Protein AF-A0A5V5FLH9-F1 (afdb_monomer_lite)

Organism: Salmonella enterica (NCBI:txid28901)

pLDDT: mean 87.0, std 11.08, range [42.28, 98.38]

Secondary structure (DSSP, 8-state):
-PPPHHHHHHHHHHHHTT-SSEEEEEEEEEEETTEEEEEEE--SSS------TTSSHHHHHHHHHTTSTTS-GGGTS---SSS--TTTT-EEEEEEEETTT-SSS-EEEEEEEETTEEE-TTPPP---------TTS-GGG-GGGGGGTS--GGGEEEEEPPHHHHHHHHHHHTS--TT-EEEEETT-TT---

InterPro domains:
  IPR027417 P-loop containing nucleoside triphosphate hydrolase [G3DSA:3.40.50.300] (21-188)
  IPR027417 P-loop containing nucleoside triphosphate hydrolase [SSF52540] (23-138)
  IPR041685 Endonuclease GajA/Old nuclease/RecF-like, AAA domain [PF13175] (24-187)

Sequence (193 aa):
MKLSPAELKLEKDKVQDNKFNQYVKRITLKNVRGFDEEIVEFKTPVTALIGTNGGGKSTILGAVALAYKNVKPSKFFPKSFYGDDSMSDWEIGFELIDKPISKDKNINRTAKFKQMKWRRDSFPERNVVYVEIQRTVPAGELTKFNKFLSGDSIQFEVKNLNPDTIKYCTAVLDKKIEDYKCVINKNDPTSRM

Foldseek 3Di:
DDDDPVVQVVQLVCLVQLVDQKDWQKKFKPLFLPRHTDIDGDRGPDDDDDDDPSPCPLV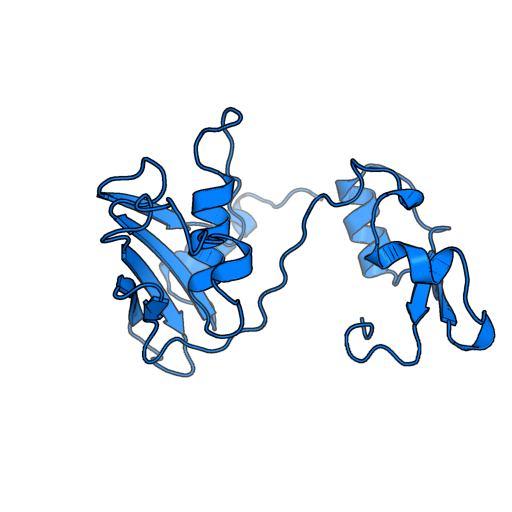VVLLRQLLAPVDDNCVRDNADPPPGPSQPFIKMKTWMRHCVVPNRGTDIWMWTCDPNDIDGPPRHHDDDDDDDPPVVDPLVVDPVSVCVVDHDPVQKDKAFDDPVCQVVVCVVVVDRCRVPIDIAGNPDPVRDD

Radius of gyration: 20.09 Å; chains: 1; bounding box: 49×40×48 Å

Structure (mmCIF, N/CA/C/O backbone):
data_AF-A0A5V5FLH9-F1
#
_entry.id   AF-A0A5V5FLH9-F1
#
loop_
_atom_site.group_PDB
_atom_site.id
_atom_site.type_symbol
_atom_site.label_atom_id
_atom_site.label_alt_id
_atom_site.label_comp_id
_atom_site.label_asym_id
_atom_site.label_entity_id
_atom_site.label_seq_id
_atom_site.pdbx_PDB_ins_code
_atom_site.Cartn_x
_atom_site.Cartn_y
_atom_site.Cartn_z
_atom_site.occupancy
_atom_site.B_iso_or_equiv
_atom_site.auth_seq_id
_atom_site.auth_comp_id
_atom_site.auth_asym_id
_atom_site.auth_atom_id
_atom_site.pdbx_PDB_model_num
ATOM 1 N N . MET A 1 1 ? 15.033 -18.317 1.590 1.00 60.66 1 MET A N 1
ATOM 2 C CA . MET A 1 1 ? 14.995 -18.595 3.047 1.00 60.66 1 MET A CA 1
ATOM 3 C C . MET A 1 1 ? 13.532 -18.612 3.470 1.00 60.66 1 MET A C 1
ATOM 5 O O . MET A 1 1 ? 12.824 -17.672 3.133 1.00 60.66 1 MET A O 1
ATOM 9 N N . LYS A 1 2 ? 13.049 -19.696 4.085 1.00 72.62 2 LYS A N 1
ATOM 10 C CA . LYS A 1 2 ? 11.637 -19.852 4.471 1.00 72.62 2 LYS A CA 1
ATOM 11 C C . LYS A 1 2 ? 11.507 -19.525 5.958 1.00 72.62 2 LYS A C 1
ATOM 13 O O . LYS A 1 2 ? 12.246 -20.103 6.745 1.00 72.62 2 LYS A O 1
ATOM 18 N N . LEU A 1 3 ? 10.609 -18.606 6.316 1.00 79.44 3 LEU A N 1
ATOM 19 C CA . LEU A 1 3 ? 10.322 -18.298 7.720 1.00 79.44 3 LEU A CA 1
ATOM 20 C C . LEU A 1 3 ? 9.764 -19.540 8.422 1.00 79.44 3 LEU A C 1
ATOM 22 O O . LEU A 1 3 ? 8.939 -20.270 7.860 1.00 79.44 3 LEU A O 1
ATOM 26 N N . SER A 1 4 ? 10.206 -19.761 9.652 1.00 90.75 4 SER A N 1
ATOM 27 C CA . SER A 1 4 ? 9.654 -20.775 10.540 1.00 90.75 4 SER A CA 1
ATOM 28 C C . SER A 1 4 ? 8.229 -20.401 10.984 1.00 90.75 4 SER A C 1
ATOM 30 O O . SER A 1 4 ? 7.848 -19.225 10.981 1.00 90.75 4 SER A O 1
ATOM 32 N N . PRO A 1 5 ? 7.416 -21.379 11.422 1.00 91.62 5 PRO A N 1
ATOM 33 C CA . PRO A 1 5 ? 6.087 -21.103 11.967 1.00 91.62 5 PRO A CA 1
ATOM 34 C C . PRO A 1 5 ? 6.093 -20.128 13.157 1.00 91.62 5 PRO A C 1
ATOM 36 O O . PRO A 1 5 ? 5.175 -19.321 13.289 1.00 91.62 5 PRO A O 1
ATOM 39 N N . ALA A 1 6 ? 7.132 -20.173 13.998 1.00 93.62 6 ALA A N 1
ATOM 40 C CA . ALA A 1 6 ? 7.278 -19.280 15.146 1.00 93.62 6 ALA A CA 1
ATOM 41 C C . ALA A 1 6 ? 7.515 -17.824 14.713 1.00 93.62 6 ALA A C 1
ATOM 43 O O . ALA A 1 6 ? 6.874 -16.916 15.238 1.00 93.62 6 ALA A O 1
ATOM 44 N N . GLU A 1 7 ? 8.367 -17.604 13.709 1.00 91.81 7 GLU A N 1
ATOM 45 C CA . GLU A 1 7 ? 8.606 -16.271 13.142 1.00 91.81 7 GLU A CA 1
ATOM 46 C C . GLU A 1 7 ? 7.348 -15.717 12.460 1.00 91.81 7 GLU A C 1
ATOM 48 O O . GLU A 1 7 ? 7.003 -14.552 12.642 1.00 91.81 7 GLU A O 1
ATOM 53 N N . LEU A 1 8 ? 6.603 -16.557 11.731 1.00 90.12 8 LEU A N 1
ATOM 54 C CA . LEU A 1 8 ? 5.328 -16.153 11.127 1.00 90.12 8 LEU A CA 1
ATOM 55 C C . LEU A 1 8 ? 4.294 -15.737 12.177 1.00 90.12 8 LEU A C 1
ATOM 57 O O . LEU A 1 8 ? 3.539 -14.788 11.953 1.00 90.12 8 LEU A O 1
ATOM 61 N N . LYS A 1 9 ? 4.244 -16.448 13.308 1.00 93.50 9 LYS A N 1
ATOM 62 C CA . LYS A 1 9 ? 3.377 -16.087 14.429 1.00 93.50 9 LYS A CA 1
ATOM 63 C C . LYS A 1 9 ? 3.801 -14.748 15.029 1.00 93.50 9 LYS A C 1
ATOM 65 O O . LYS A 1 9 ? 2.963 -13.866 15.158 1.00 93.50 9 LYS A O 1
ATOM 70 N N . LEU A 1 10 ? 5.095 -14.554 15.281 1.00 94.00 10 LEU A N 1
ATOM 71 C CA . LEU A 1 10 ? 5.628 -13.298 15.810 1.00 94.00 10 LEU A CA 1
ATOM 72 C C . LEU A 1 10 ? 5.248 -12.088 14.939 1.00 94.00 10 LEU A C 1
ATOM 74 O O . LEU A 1 10 ? 4.844 -11.051 15.463 1.00 94.00 10 LEU A O 1
ATOM 78 N N . GLU A 1 11 ? 5.345 -12.209 13.613 1.00 92.31 11 GLU A N 1
ATOM 79 C CA . GLU A 1 11 ? 4.970 -11.129 12.692 1.00 92.31 11 GLU A CA 1
ATOM 80 C C . GLU A 1 11 ? 3.459 -10.847 12.669 1.00 92.31 11 GLU A C 1
ATOM 82 O O . GLU A 1 11 ? 3.050 -9.690 12.552 1.00 92.31 11 GLU A O 1
ATOM 87 N N . LYS A 1 12 ? 2.617 -11.876 12.823 1.00 93.44 12 LYS A N 1
ATOM 88 C CA . LYS A 1 12 ? 1.162 -11.707 12.986 1.00 93.44 12 LYS A CA 1
ATOM 89 C C . LYS A 1 12 ? 0.823 -11.010 14.300 1.00 93.44 12 LYS A C 1
ATOM 91 O O . LYS A 1 12 ? 0.068 -10.038 14.295 1.00 93.44 12 LYS A O 1
ATOM 96 N N . ASP A 1 13 ? 1.427 -11.457 15.395 1.00 94.94 13 ASP A N 1
ATOM 97 C CA . ASP A 1 13 ? 1.205 -10.906 16.733 1.00 94.94 13 ASP A CA 1
ATOM 98 C C . ASP A 1 13 ? 1.623 -9.425 16.776 1.00 94.94 13 ASP A C 1
ATOM 100 O O . ASP A 1 13 ? 0.910 -8.590 17.325 1.00 94.94 13 ASP A O 1
ATOM 104 N N . LYS A 1 14 ? 2.707 -9.035 16.083 1.00 94.06 14 LYS A N 1
ATOM 105 C CA . LYS A 1 14 ? 3.096 -7.616 15.936 1.00 94.06 14 LYS A CA 1
ATOM 106 C C . LYS A 1 14 ? 2.003 -6.742 15.311 1.00 94.06 14 LYS A C 1
ATOM 108 O O . LYS A 1 14 ? 1.860 -5.583 15.708 1.00 94.06 14 LYS A O 1
ATOM 113 N N . VAL A 1 15 ? 1.256 -7.255 14.332 1.00 93.69 15 VAL A N 1
ATOM 114 C CA . VAL A 1 15 ? 0.135 -6.526 13.713 1.00 93.69 15 VAL A CA 1
ATOM 115 C C . VAL A 1 15 ? -1.059 -6.460 14.665 1.00 93.69 15 VAL A C 1
ATOM 117 O O . VAL A 1 15 ? -1.674 -5.399 14.805 1.00 93.69 15 VAL A O 1
ATOM 120 N N . GLN A 1 16 ? -1.386 -7.575 15.321 1.00 92.75 16 GLN A N 1
ATOM 121 C CA . GLN A 1 16 ? -2.514 -7.661 16.253 1.00 92.75 16 GLN A CA 1
ATOM 122 C C . GLN A 1 16 ? -2.321 -6.740 17.464 1.00 92.75 16 GLN A C 1
ATOM 124 O O . GLN A 1 16 ? -3.206 -5.934 17.754 1.00 92.75 16 GLN A O 1
ATOM 129 N N . ASP A 1 17 ? -1.131 -6.769 18.063 1.00 93.38 17 ASP A N 1
ATOM 130 C CA . ASP A 1 17 ? -0.743 -6.006 19.257 1.00 93.38 17 ASP A CA 1
ATOM 131 C C . ASP A 1 17 ? -0.396 -4.536 18.967 1.00 93.38 17 ASP A C 1
ATOM 133 O O . ASP A 1 17 ? 0.108 -3.819 19.834 1.00 93.38 17 ASP A O 1
ATOM 137 N N . ASN A 1 18 ? -0.595 -4.071 17.733 1.00 94.06 18 ASN A N 1
ATOM 138 C CA . ASN A 1 18 ? -0.249 -2.722 17.298 1.00 94.06 18 ASN A CA 1
ATOM 139 C C . ASN A 1 18 ? 1.222 -2.329 17.565 1.00 94.06 18 ASN A C 1
ATOM 141 O O . ASN A 1 18 ? 1.502 -1.210 18.005 1.00 94.06 18 ASN A O 1
ATOM 145 N N . LYS A 1 19 ? 2.180 -3.228 17.310 1.00 93.94 19 LYS A N 1
ATOM 146 C CA . LYS A 1 19 ? 3.615 -3.009 17.598 1.00 93.94 19 LYS A CA 1
ATOM 147 C C . LYS A 1 19 ? 4.385 -2.296 16.480 1.00 93.94 19 LYS A C 1
ATOM 149 O O . LYS A 1 19 ? 5.545 -1.943 16.669 1.00 93.94 19 LYS A O 1
ATOM 154 N N . PHE A 1 20 ? 3.763 -2.050 15.328 1.00 93.75 20 PHE A N 1
ATOM 155 C CA . PHE A 1 20 ? 4.358 -1.239 14.263 1.00 93.75 20 PHE A CA 1
ATOM 156 C C . PHE A 1 20 ? 4.296 0.258 14.587 1.00 93.75 20 PHE A C 1
ATOM 158 O O . PHE A 1 20 ? 3.310 0.737 15.140 1.00 93.75 20 PHE A O 1
ATOM 165 N N . ASN A 1 21 ? 5.327 1.014 14.186 1.00 94.06 21 ASN A N 1
ATOM 166 C CA . ASN A 1 21 ? 5.326 2.474 14.329 1.00 94.06 21 ASN A CA 1
ATOM 167 C C . ASN A 1 21 ? 4.242 3.126 13.456 1.00 94.06 21 ASN A C 1
ATOM 169 O O . ASN A 1 21 ? 3.514 3.997 13.917 1.00 94.06 21 ASN A O 1
ATOM 173 N N . GLN A 1 22 ? 4.124 2.671 12.205 1.00 95.38 22 GLN A N 1
ATOM 174 C CA . GLN A 1 22 ? 3.070 3.068 11.275 1.00 95.38 22 GLN A CA 1
ATOM 175 C C . GLN A 1 22 ? 2.577 1.853 10.482 1.00 95.38 22 GLN A C 1
ATOM 177 O O . GLN A 1 22 ? 3.387 1.083 9.956 1.00 95.38 22 GLN A O 1
ATOM 182 N N . TYR A 1 23 ? 1.264 1.680 10.335 1.00 96.12 23 TYR A N 1
ATOM 183 C CA . TYR A 1 23 ? 0.675 0.531 9.632 1.00 96.12 23 TYR A CA 1
ATOM 184 C C . TYR A 1 23 ? -0.767 0.806 9.190 1.00 96.12 23 TYR A C 1
ATOM 186 O O . TYR A 1 23 ? -1.485 1.533 9.869 1.00 96.12 23 TYR A O 1
ATOM 194 N N . VAL A 1 24 ? -1.202 0.210 8.078 1.00 97.31 24 VAL A N 1
ATOM 195 C CA . VAL A 1 24 ? -2.604 0.239 7.633 1.00 97.31 24 VAL A CA 1
ATOM 196 C C . VAL A 1 24 ? -3.245 -1.075 8.065 1.00 97.31 24 VAL A C 1
ATOM 198 O O . VAL A 1 24 ? -2.916 -2.112 7.502 1.00 97.31 24 VAL A O 1
ATOM 201 N N . LYS A 1 25 ? -4.130 -1.060 9.068 1.00 96.56 25 LYS A N 1
ATOM 202 C CA . LYS A 1 25 ? -4.810 -2.281 9.540 1.00 96.56 25 LYS A CA 1
ATOM 203 C C . LYS A 1 25 ? -5.942 -2.686 8.622 1.00 96.56 25 LYS A C 1
ATOM 205 O O . LYS A 1 25 ? -6.144 -3.871 8.374 1.00 96.56 25 LYS A O 1
ATOM 210 N N . ARG A 1 26 ? -6.686 -1.697 8.143 1.00 98.00 26 ARG A N 1
ATOM 211 C CA . ARG A 1 26 ? -7.910 -1.920 7.391 1.00 98.00 26 ARG A CA 1
ATOM 212 C C . ARG A 1 26 ? -8.164 -0.762 6.447 1.00 98.00 26 ARG A C 1
ATOM 214 O O . ARG A 1 26 ? -7.870 0.388 6.782 1.00 98.00 26 ARG A O 1
ATOM 221 N N . ILE A 1 27 ? -8.731 -1.087 5.295 1.00 98.31 27 ILE A N 1
ATOM 222 C CA . ILE A 1 27 ? -9.390 -0.118 4.428 1.00 98.31 27 ILE A CA 1
ATOM 223 C C . ILE A 1 27 ? -10.856 -0.500 4.241 1.00 98.31 27 ILE A C 1
ATOM 225 O O . ILE A 1 27 ? -11.199 -1.682 4.268 1.00 98.31 27 ILE A O 1
ATOM 229 N N . THR A 1 28 ? -11.690 0.507 4.020 1.00 98.38 28 THR A N 1
ATOM 230 C CA . THR A 1 28 ? -13.093 0.357 3.631 1.00 98.38 28 THR A CA 1
ATOM 231 C C . THR A 1 28 ? -13.294 1.120 2.333 1.00 98.38 28 THR A C 1
ATOM 233 O O . THR A 1 28 ? -13.035 2.321 2.287 1.00 98.38 28 THR A O 1
ATOM 236 N N . LEU A 1 29 ? -13.691 0.429 1.273 1.00 97.56 29 LEU A N 1
ATOM 237 C CA . LEU A 1 29 ? -13.877 0.978 -0.065 1.00 97.56 29 LEU A CA 1
ATOM 238 C C . LEU A 1 29 ? -15.361 1.220 -0.295 1.00 97.56 29 LEU A C 1
ATOM 240 O O . LEU A 1 29 ? -16.123 0.260 -0.360 1.00 97.56 29 LEU A O 1
ATOM 244 N N . LYS A 1 30 ? -15.742 2.489 -0.442 1.00 96.44 30 LYS A N 1
ATOM 245 C CA . LYS A 1 30 ? -17.116 2.891 -0.702 1.00 96.44 30 LYS A CA 1
ATOM 246 C C . LYS A 1 30 ? -17.296 3.523 -2.075 1.00 96.44 30 LYS A C 1
ATOM 248 O O . LYS A 1 30 ? -16.671 4.544 -2.371 1.00 96.44 30 LYS A O 1
ATOM 253 N N . ASN A 1 31 ? -18.130 2.895 -2.902 1.00 94.00 31 ASN A N 1
ATOM 254 C CA . ASN A 1 31 ? -18.368 3.220 -4.315 1.00 94.00 31 ASN A CA 1
ATOM 255 C C . ASN A 1 31 ? -17.128 3.201 -5.232 1.00 94.00 31 ASN A C 1
ATOM 257 O O . ASN A 1 31 ? -17.180 3.687 -6.358 1.00 94.00 31 ASN A O 1
ATOM 261 N N . VAL A 1 32 ? -15.992 2.646 -4.807 1.00 93.69 32 VAL A N 1
ATOM 262 C CA . VAL A 1 32 ? -14.728 2.739 -5.554 1.00 93.69 32 VAL A CA 1
ATOM 263 C C . VAL A 1 32 ? -14.602 1.610 -6.578 1.00 93.69 32 VAL A C 1
ATOM 265 O O . VAL A 1 32 ? -14.387 0.468 -6.199 1.00 93.69 32 VAL A O 1
ATOM 268 N N . ARG A 1 33 ? -14.628 1.914 -7.886 1.00 90.12 33 ARG A N 1
ATOM 269 C CA . ARG A 1 33 ? -14.353 0.958 -8.995 1.00 90.12 33 ARG A CA 1
ATOM 270 C C . ARG A 1 33 ? -14.974 -0.442 -8.800 1.00 90.12 33 ARG A C 1
ATOM 272 O O . ARG A 1 33 ? -14.265 -1.445 -8.870 1.00 90.12 33 ARG A O 1
ATOM 279 N N . GLY A 1 34 ? -16.283 -0.493 -8.564 1.00 88.31 34 GLY A N 1
ATOM 280 C CA . GLY A 1 34 ? -17.037 -1.741 -8.390 1.00 88.31 34 GLY A CA 1
ATOM 281 C C . GLY A 1 34 ? -17.073 -2.287 -6.958 1.00 88.31 34 GLY A C 1
ATOM 282 O O . GLY A 1 34 ? -17.749 -3.282 -6.726 1.00 88.31 34 GLY A O 1
ATOM 283 N N . PHE A 1 35 ? -16.390 -1.646 -6.005 1.00 93.81 35 PHE A N 1
ATOM 284 C CA . PHE A 1 35 ? -16.561 -1.896 -4.573 1.00 93.81 35 PHE A CA 1
ATOM 285 C C . PHE A 1 35 ? -17.622 -0.948 -4.005 1.00 93.81 35 PHE A C 1
ATOM 287 O O . PHE A 1 35 ? -17.488 0.262 -4.182 1.00 93.81 35 PHE A O 1
ATOM 294 N N . ASP A 1 36 ? -18.642 -1.479 -3.328 1.00 91.38 36 ASP A N 1
ATOM 295 C CA . ASP A 1 36 ? -19.728 -0.675 -2.745 1.00 91.38 36 ASP A CA 1
ATOM 296 C C . ASP A 1 36 ? -19.489 -0.357 -1.266 1.00 91.38 36 ASP A C 1
ATOM 298 O O . ASP A 1 36 ? -19.468 0.815 -0.916 1.00 91.38 36 ASP A O 1
ATOM 302 N N . GLU A 1 37 ? -19.210 -1.353 -0.417 1.00 94.69 37 GLU A N 1
ATOM 303 C CA . GLU A 1 37 ? -18.852 -1.156 1.001 1.00 94.69 37 GLU A CA 1
ATOM 304 C C . GLU A 1 37 ? -17.826 -2.198 1.491 1.00 94.69 37 GLU A C 1
ATOM 306 O O . GLU A 1 37 ? -17.898 -2.715 2.608 1.00 94.69 37 GLU A O 1
ATOM 311 N N . GLU A 1 38 ? -16.818 -2.490 0.665 1.00 97.06 38 GLU A N 1
ATOM 312 C CA . GLU A 1 38 ? -15.936 -3.628 0.932 1.00 97.06 38 GLU A CA 1
ATOM 313 C C . GLU A 1 38 ? -14.806 -3.311 1.900 1.00 97.06 38 GLU A C 1
ATOM 315 O O . GLU A 1 38 ? -14.105 -2.299 1.801 1.00 97.06 38 GLU A O 1
ATOM 320 N N . ILE A 1 39 ? -14.591 -4.242 2.827 1.00 97.94 39 ILE A N 1
ATOM 321 C CA . ILE A 1 39 ? -13.583 -4.146 3.874 1.00 97.94 39 ILE A CA 1
ATOM 322 C C . ILE A 1 39 ? -12.420 -5.083 3.554 1.00 97.94 39 ILE A C 1
ATOM 324 O O . ILE A 1 39 ? -12.600 -6.284 3.365 1.00 97.94 39 ILE A O 1
ATOM 328 N N . VAL A 1 40 ? -11.202 -4.540 3.568 1.00 97.50 40 VAL A N 1
ATOM 329 C CA . VAL A 1 40 ? -9.965 -5.322 3.438 1.00 97.50 40 VAL A CA 1
ATOM 330 C C . VAL A 1 40 ? -9.113 -5.125 4.684 1.00 97.50 40 VAL A C 1
ATOM 332 O O . VAL A 1 40 ? -8.709 -4.005 4.996 1.00 97.50 40 VAL A O 1
ATOM 335 N N . GLU A 1 41 ? -8.820 -6.220 5.385 1.00 97.31 41 GLU A N 1
ATOM 336 C CA . GLU A 1 41 ? -7.984 -6.240 6.589 1.00 97.31 41 GLU A CA 1
ATOM 337 C C . GLU A 1 41 ? -6.586 -6.795 6.296 1.00 97.31 41 GLU A C 1
ATOM 339 O O . GLU A 1 41 ? -6.429 -7.901 5.774 1.00 97.31 41 GLU A O 1
ATOM 344 N N . PHE A 1 42 ? -5.555 -6.066 6.713 1.00 96.94 42 PHE A N 1
ATOM 345 C CA . PHE A 1 42 ? -4.155 -6.457 6.575 1.00 96.94 42 PHE A CA 1
ATOM 346 C C . PHE A 1 42 ? -3.672 -7.071 7.887 1.00 96.94 42 PHE A C 1
ATOM 348 O O . PHE A 1 42 ? -3.263 -6.369 8.813 1.00 96.94 42 PHE A O 1
ATOM 355 N N . LYS A 1 43 ? -3.729 -8.401 7.977 1.00 94.38 43 LYS A N 1
ATOM 356 C CA . LYS A 1 43 ? -3.428 -9.165 9.207 1.00 94.38 43 LYS A CA 1
ATOM 357 C C . LYS A 1 43 ? -1.951 -9.526 9.362 1.00 94.38 43 LYS A C 1
ATOM 359 O O . LYS A 1 43 ? -1.542 -9.999 10.417 1.00 94.38 43 LYS A O 1
ATOM 364 N N . THR A 1 44 ? -1.164 -9.329 8.310 1.00 93.50 44 THR A N 1
ATOM 365 C CA . THR A 1 44 ? 0.261 -9.659 8.252 1.00 93.50 44 THR A CA 1
ATOM 366 C C . THR A 1 44 ? 1.050 -8.525 7.605 1.00 93.50 44 THR A C 1
ATOM 368 O O . THR A 1 44 ? 0.537 -7.884 6.685 1.00 93.50 44 THR A O 1
ATOM 371 N N . PRO A 1 45 ? 2.325 -8.326 7.992 1.00 92.94 45 PRO A N 1
ATOM 372 C CA . PRO A 1 45 ? 3.160 -7.253 7.441 1.00 92.94 45 PRO A CA 1
ATOM 373 C C . PRO A 1 45 ? 3.348 -7.339 5.923 1.00 92.94 45 PRO A C 1
ATOM 375 O O . PRO A 1 45 ? 3.535 -6.326 5.255 1.00 92.94 45 PRO A O 1
ATOM 378 N N . VAL A 1 46 ? 3.272 -8.556 5.381 1.00 92.12 46 VAL A N 1
ATOM 379 C CA . VAL A 1 46 ? 3.249 -8.836 3.947 1.00 92.12 46 VAL A CA 1
ATOM 380 C C . VAL A 1 46 ? 1.885 -9.422 3.605 1.00 92.12 46 VAL A C 1
ATOM 382 O O . VAL A 1 46 ? 1.470 -10.415 4.201 1.00 92.12 46 VAL A O 1
ATOM 385 N N . THR A 1 47 ? 1.188 -8.809 2.651 1.00 93.56 47 THR A N 1
ATOM 386 C CA . THR A 1 47 ? -0.114 -9.270 2.152 1.00 93.56 47 THR A CA 1
ATOM 387 C C . THR A 1 47 ? -0.024 -9.485 0.646 1.00 93.56 47 THR A C 1
ATOM 389 O O . THR A 1 47 ? 0.379 -8.583 -0.085 1.00 93.56 47 THR A O 1
ATOM 392 N N . ALA A 1 48 ? -0.405 -10.676 0.182 1.00 93.06 48 ALA A N 1
ATOM 393 C CA . ALA A 1 48 ? -0.516 -10.985 -1.239 1.00 93.06 48 ALA A CA 1
ATOM 394 C C . ALA A 1 48 ? -1.971 -10.809 -1.698 1.00 93.06 48 ALA A C 1
ATOM 396 O O . ALA A 1 48 ? -2.877 -11.402 -1.118 1.00 93.06 48 ALA A O 1
ATOM 397 N N . LEU A 1 49 ? -2.189 -10.016 -2.750 1.00 93.12 49 LEU A N 1
ATOM 398 C CA . LEU A 1 49 ? -3.489 -9.874 -3.410 1.00 93.12 49 LEU A CA 1
ATOM 399 C C . LEU A 1 49 ? -3.484 -10.714 -4.689 1.00 93.12 49 LEU A C 1
ATOM 401 O O . LEU A 1 49 ? -2.746 -10.413 -5.627 1.00 93.12 49 LEU A O 1
ATOM 405 N N . ILE A 1 50 ? -4.304 -11.763 -4.728 1.00 93.62 50 ILE A N 1
ATOM 406 C CA . ILE A 1 50 ? -4.356 -12.737 -5.826 1.00 93.62 50 ILE A CA 1
ATOM 407 C C . ILE A 1 50 ? -5.777 -12.759 -6.389 1.00 93.62 50 ILE A C 1
ATOM 409 O O . ILE A 1 50 ? -6.746 -12.655 -5.647 1.00 93.62 50 ILE A O 1
ATOM 413 N N . GLY A 1 51 ? -5.904 -12.864 -7.709 1.00 92.81 51 GLY A N 1
ATOM 414 C CA . GLY A 1 51 ? -7.195 -12.871 -8.392 1.00 92.81 51 GLY A CA 1
ATOM 415 C C . GLY A 1 51 ? -7.049 -12.604 -9.885 1.00 92.81 51 GLY A C 1
ATOM 416 O O . GLY A 1 51 ? -5.955 -12.285 -10.363 1.00 92.81 51 GLY A O 1
ATOM 417 N N . THR A 1 52 ? -8.151 -12.683 -10.622 1.00 93.00 52 THR A N 1
ATOM 418 C CA . THR A 1 52 ? -8.192 -12.449 -12.073 1.00 93.00 52 THR A CA 1
ATOM 419 C C . THR A 1 52 ? -7.883 -10.994 -12.439 1.00 93.00 52 THR A C 1
ATOM 421 O O . THR A 1 52 ? -7.961 -10.073 -11.612 1.00 93.00 52 THR A O 1
ATOM 424 N N . ASN A 1 53 ? -7.470 -10.763 -13.686 1.00 90.19 53 ASN A N 1
ATOM 425 C CA . ASN A 1 53 ? -7.328 -9.406 -14.217 1.00 90.19 53 ASN A CA 1
ATOM 426 C C . ASN A 1 53 ? -8.684 -8.691 -14.182 1.00 90.19 53 ASN A C 1
ATOM 428 O O . ASN A 1 53 ? -9.716 -9.309 -14.412 1.00 90.19 53 ASN A O 1
ATOM 432 N N . GLY A 1 54 ? -8.683 -7.406 -13.826 1.00 88.31 54 GLY A N 1
ATOM 433 C CA . GLY A 1 54 ? -9.917 -6.640 -13.616 1.00 88.31 54 GLY A CA 1
ATOM 434 C C . GLY A 1 54 ? -10.585 -6.832 -12.248 1.00 88.31 54 GLY A C 1
ATOM 435 O O . GLY A 1 54 ? -11.397 -5.998 -11.873 1.00 88.31 54 GLY A O 1
ATOM 436 N N . GLY A 1 55 ? -10.189 -7.822 -11.437 1.00 90.12 55 GLY A N 1
ATOM 437 C CA . GLY A 1 55 ? -10.783 -8.086 -10.113 1.00 90.12 55 GLY A CA 1
ATOM 438 C C . GLY A 1 55 ? -10.450 -7.077 -9.000 1.00 90.12 55 GLY A C 1
ATOM 439 O O . GLY A 1 55 ? -10.426 -7.445 -7.834 1.00 90.12 55 GLY A O 1
ATOM 440 N N . GLY A 1 56 ? -10.079 -5.835 -9.324 1.00 92.62 56 GLY A N 1
ATOM 441 C CA . GLY A 1 56 ? -9.888 -4.773 -8.324 1.00 92.62 56 GLY A CA 1
ATOM 442 C C . GLY A 1 56 ? -8.577 -4.794 -7.519 1.00 92.62 56 GLY A C 1
ATOM 443 O O . GLY A 1 56 ? -8.370 -3.918 -6.684 1.00 92.62 56 GLY A O 1
ATOM 444 N N . LYS A 1 57 ? -7.633 -5.709 -7.787 1.00 94.88 57 LYS A N 1
ATOM 445 C CA . LYS A 1 57 ? -6.335 -5.780 -7.069 1.00 94.88 57 LYS A CA 1
ATOM 446 C C . LYS A 1 57 ? -5.578 -4.443 -7.047 1.00 94.88 57 LYS A C 1
ATOM 448 O O . LYS A 1 57 ? -5.154 -3.980 -5.992 1.00 94.88 57 LYS A O 1
ATOM 453 N N . SER A 1 58 ? -5.447 -3.796 -8.208 1.00 92.38 58 SER A N 1
ATOM 454 C CA . SER A 1 58 ? -4.780 -2.490 -8.325 1.00 92.38 58 SER A CA 1
ATOM 455 C C . SER A 1 58 ? -5.566 -1.367 -7.641 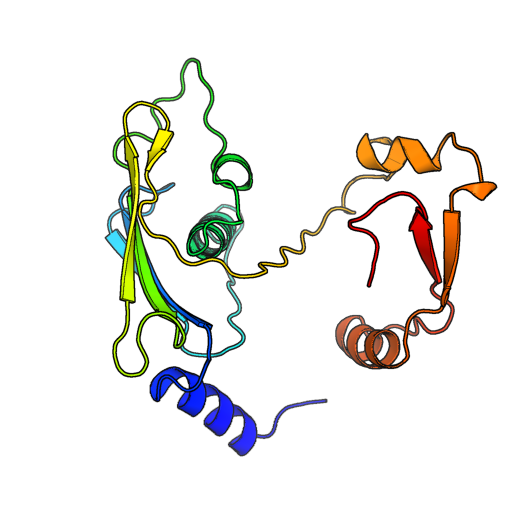1.00 92.38 58 SER A C 1
ATOM 457 O O . SER A 1 58 ? -4.965 -0.401 -7.182 1.00 92.38 58 SER A O 1
ATOM 459 N N . THR A 1 59 ? -6.893 -1.499 -7.533 1.00 95.06 59 THR A N 1
ATOM 460 C CA . THR A 1 59 ? -7.751 -0.573 -6.780 1.00 95.06 59 THR A CA 1
ATOM 461 C C . THR A 1 59 ? -7.447 -0.659 -5.287 1.00 95.06 59 THR A C 1
ATOM 463 O O . THR A 1 59 ? -7.195 0.374 -4.676 1.00 95.06 59 THR A O 1
ATOM 466 N N . ILE A 1 60 ? -7.381 -1.870 -4.718 1.00 96.56 60 ILE A N 1
ATOM 467 C CA . ILE A 1 60 ? -7.006 -2.088 -3.310 1.00 96.56 60 ILE A CA 1
ATOM 468 C C . ILE A 1 60 ? -5.597 -1.538 -3.052 1.00 96.56 60 ILE A C 1
ATOM 470 O O . ILE A 1 60 ? -5.399 -0.763 -2.119 1.00 96.56 60 ILE A O 1
ATOM 474 N N . LEU A 1 61 ? -4.625 -1.872 -3.909 1.00 94.56 61 LEU A N 1
ATOM 475 C CA . LEU A 1 61 ? -3.244 -1.395 -3.769 1.00 94.56 61 LEU A CA 1
ATOM 476 C C . LEU A 1 61 ? -3.152 0.139 -3.814 1.00 94.56 61 LEU A C 1
ATOM 478 O O . LEU A 1 61 ? -2.492 0.752 -2.974 1.00 94.56 61 LEU A O 1
ATOM 482 N N . GLY A 1 62 ? -3.845 0.761 -4.770 1.00 94.06 62 GLY A N 1
ATOM 483 C CA . GLY A 1 62 ? -3.911 2.212 -4.886 1.00 94.06 62 GLY A CA 1
ATOM 484 C C . GLY A 1 62 ? -4.598 2.866 -3.693 1.00 94.06 62 GLY A C 1
ATOM 485 O O . GLY A 1 62 ? -4.113 3.880 -3.198 1.00 94.06 62 GLY A O 1
ATOM 486 N N . ALA A 1 63 ? -5.676 2.267 -3.184 1.00 96.19 63 ALA A N 1
ATOM 487 C CA . ALA A 1 63 ? -6.389 2.755 -2.011 1.00 96.19 63 ALA A CA 1
ATOM 488 C C . ALA A 1 63 ? -5.490 2.761 -0.771 1.00 96.19 63 ALA A C 1
ATOM 490 O O . ALA A 1 63 ? -5.372 3.798 -0.122 1.00 96.19 63 ALA A O 1
ATOM 491 N N . VAL A 1 64 ? -4.777 1.661 -0.496 1.00 96.12 64 VAL A N 1
ATOM 492 C CA . VAL A 1 64 ? -3.806 1.575 0.612 1.00 96.12 64 VAL A CA 1
ATOM 493 C C . VAL A 1 64 ? -2.739 2.661 0.505 1.00 96.12 64 VAL A C 1
ATOM 495 O O . VAL A 1 64 ? -2.396 3.287 1.506 1.00 96.12 64 VAL A O 1
ATOM 498 N N . ALA A 1 65 ? -2.237 2.937 -0.702 1.00 93.56 65 ALA A N 1
ATOM 499 C CA . ALA A 1 65 ? -1.233 3.976 -0.904 1.00 93.56 65 ALA A CA 1
ATOM 500 C C . ALA A 1 65 ? -1.746 5.380 -0.516 1.00 93.56 65 ALA A C 1
ATOM 502 O O . ALA A 1 65 ? -0.956 6.222 -0.090 1.00 93.56 65 ALA A O 1
ATOM 503 N N . LEU A 1 66 ? -3.059 5.633 -0.597 1.00 94.75 66 LEU A N 1
ATOM 504 C CA . LEU A 1 66 ? -3.667 6.910 -0.203 1.00 94.75 66 LEU A CA 1
ATOM 505 C C . LEU A 1 66 ? -3.816 7.118 1.303 1.00 94.75 66 LEU A C 1
ATOM 507 O O . LEU A 1 66 ? -4.131 8.245 1.693 1.00 94.75 66 LEU A O 1
ATOM 511 N N . ALA A 1 67 ? -3.531 6.105 2.127 1.00 95.69 67 ALA A N 1
ATOM 512 C CA . ALA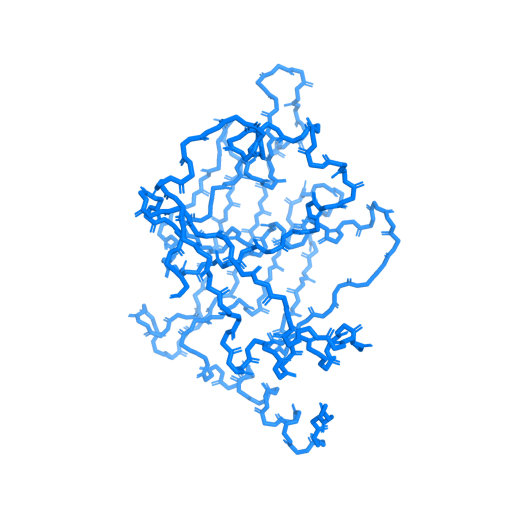 A 1 67 ? -3.502 6.211 3.588 1.00 95.69 67 ALA A CA 1
ATOM 513 C C . ALA A 1 67 ? -2.508 7.269 4.104 1.00 95.69 67 ALA A C 1
ATOM 515 O O . ALA A 1 67 ? -2.606 7.700 5.253 1.00 95.69 67 ALA A O 1
ATOM 516 N N . TYR A 1 68 ? -1.568 7.704 3.258 1.00 94.38 68 TYR A N 1
ATOM 517 C CA . TYR A 1 68 ? -0.530 8.670 3.599 1.00 94.38 68 TYR A CA 1
ATOM 518 C C . TYR A 1 68 ? -0.507 9.855 2.628 1.00 94.38 68 TYR A C 1
ATOM 520 O O . TYR A 1 68 ? -0.690 9.718 1.414 1.00 94.38 68 TYR A O 1
ATOM 528 N N . LYS A 1 69 ? -0.239 11.048 3.169 1.00 91.75 69 LYS A N 1
ATOM 529 C CA . LYS A 1 69 ? -0.296 12.331 2.444 1.00 91.75 69 LYS A CA 1
ATOM 530 C C . LYS A 1 69 ? 0.668 12.409 1.252 1.00 91.75 69 LYS A C 1
ATOM 532 O O . LYS A 1 69 ? 0.326 13.011 0.233 1.00 91.75 69 LYS A O 1
ATOM 537 N N . ASN A 1 70 ? 1.828 11.762 1.360 1.00 91.06 70 ASN A N 1
ATOM 538 C CA . ASN A 1 70 ? 2.927 11.830 0.386 1.00 91.06 70 ASN A CA 1
ATOM 539 C C . ASN A 1 70 ? 2.583 11.209 -0.976 1.00 91.06 70 ASN A C 1
ATOM 541 O O . ASN A 1 70 ? 3.217 11.516 -1.986 1.00 91.06 70 ASN A O 1
ATOM 545 N N . VAL A 1 71 ? 1.556 10.361 -1.030 1.00 91.62 71 VAL A N 1
ATOM 546 C CA . VAL A 1 71 ? 1.081 9.759 -2.274 1.00 91.62 71 VAL A CA 1
ATOM 547 C C . VAL A 1 71 ? -0.026 10.625 -2.866 1.00 91.62 71 VAL A C 1
ATOM 549 O O . VAL A 1 71 ? -1.034 10.899 -2.214 1.00 91.62 71 VAL A O 1
ATOM 552 N N . LYS A 1 72 ? 0.140 11.051 -4.123 1.00 90.94 72 LYS A N 1
ATOM 553 C CA . LYS A 1 72 ? -0.885 11.809 -4.854 1.00 90.94 72 LYS A CA 1
ATOM 554 C C . LYS A 1 72 ? -1.987 10.868 -5.377 1.00 90.94 72 LYS A C 1
ATOM 556 O O . LYS A 1 72 ? -1.651 9.892 -6.048 1.00 90.94 72 LYS A O 1
ATOM 561 N N . PRO A 1 73 ? -3.282 11.177 -5.167 1.00 91.94 73 PRO A N 1
ATOM 562 C CA . PRO A 1 73 ? -4.392 10.351 -5.646 1.00 91.94 73 PRO A CA 1
ATOM 563 C C . PRO A 1 73 ? -4.416 10.134 -7.155 1.00 91.94 73 PRO A C 1
ATOM 565 O O . PRO A 1 73 ? -4.709 9.030 -7.605 1.00 91.94 73 PRO A O 1
ATOM 568 N N . SER A 1 74 ? -4.019 11.147 -7.929 1.00 88.81 74 SER A N 1
ATOM 569 C CA . SER A 1 74 ? -3.962 11.087 -9.393 1.00 88.81 74 SER A CA 1
ATOM 570 C C . SER A 1 74 ? -3.054 9.981 -9.938 1.00 88.81 74 SER A C 1
ATOM 572 O O . SER A 1 74 ? -3.211 9.595 -11.089 1.00 88.81 74 SER A O 1
ATOM 574 N N . LYS A 1 75 ? -2.133 9.444 -9.124 1.00 89.06 75 LYS A N 1
ATOM 575 C CA . LYS A 1 75 ? -1.280 8.314 -9.508 1.00 89.06 75 LYS A CA 1
ATOM 576 C C . LYS A 1 75 ? -2.064 7.007 -9.678 1.00 89.06 75 LYS A C 1
ATOM 578 O O . LYS A 1 75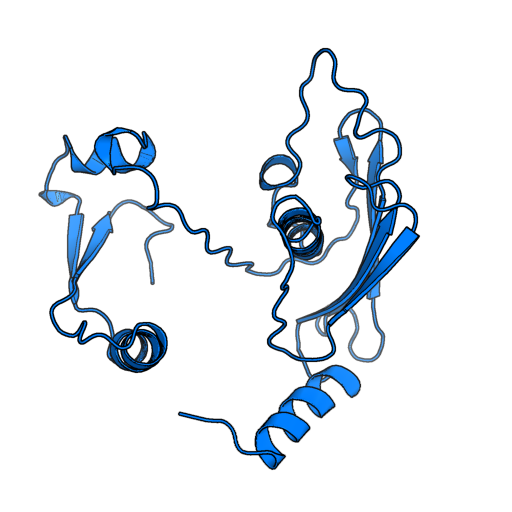 ? -1.699 6.194 -10.513 1.00 89.06 75 LYS A O 1
ATOM 583 N N . PHE A 1 76 ? -3.121 6.807 -8.892 1.00 91.12 76 PHE A N 1
ATOM 584 C CA . PHE A 1 76 ? -3.892 5.554 -8.854 1.00 91.12 76 PHE A CA 1
ATOM 585 C C . PHE A 1 76 ? -5.328 5.724 -9.352 1.00 91.12 76 PHE A C 1
ATOM 587 O O . PHE A 1 76 ? -5.904 4.829 -9.980 1.00 91.12 76 PHE A O 1
ATOM 594 N N . PHE A 1 77 ? -5.888 6.903 -9.099 1.00 91.25 77 PHE A N 1
ATOM 595 C CA . PHE A 1 77 ? -7.246 7.287 -9.447 1.00 91.25 77 PHE A CA 1
ATOM 596 C C . PHE A 1 77 ? -7.205 8.579 -10.273 1.00 91.25 77 PHE A C 1
ATOM 598 O O . PHE A 1 77 ? -7.630 9.634 -9.791 1.00 91.25 77 PHE A O 1
ATOM 605 N N . PRO A 1 78 ? -6.630 8.533 -11.493 1.00 86.94 78 PRO A N 1
ATOM 606 C CA . PRO A 1 78 ? -6.719 9.649 -12.422 1.00 86.94 78 PRO A CA 1
ATOM 607 C C . PRO A 1 78 ? -8.177 9.816 -12.849 1.00 86.94 78 PRO A C 1
ATOM 609 O O . PRO A 1 78 ? -8.827 8.834 -13.202 1.00 86.94 78 PRO A O 1
ATOM 612 N N . LYS A 1 79 ? -8.673 11.052 -12.805 1.00 81.88 79 LYS A N 1
ATOM 613 C CA . LYS A 1 79 ? -10.008 11.412 -13.276 1.00 81.88 79 LYS A CA 1
ATOM 614 C C . LYS A 1 79 ? -9.880 12.285 -14.517 1.00 81.88 79 LYS A C 1
ATOM 616 O O . LYS A 1 79 ? -9.078 13.224 -14.501 1.00 81.88 79 LYS A O 1
ATOM 621 N N . SER A 1 80 ? -10.664 12.008 -15.557 1.00 76.50 80 SER A N 1
ATOM 622 C CA . SER A 1 80 ? -10.791 12.951 -16.672 1.00 76.50 80 SER A CA 1
ATOM 623 C C . SER A 1 80 ? -11.598 14.174 -16.229 1.00 76.50 80 SER A C 1
ATOM 625 O O . SER A 1 80 ? -12.575 14.063 -15.491 1.00 76.50 80 SER A O 1
ATOM 627 N N . PHE A 1 81 ? -11.197 15.363 -16.678 1.00 73.00 81 PHE A N 1
ATOM 628 C CA . PHE A 1 81 ? -11.984 16.577 -16.445 1.00 73.00 81 PHE A CA 1
ATOM 629 C C . PHE A 1 81 ? -13.288 16.585 -17.261 1.00 73.00 81 PHE A C 1
ATOM 631 O O . PHE A 1 81 ? -14.250 17.237 -16.866 1.00 73.00 81 PHE A O 1
ATOM 638 N N . TYR A 1 82 ? -13.328 15.852 -18.376 1.00 73.75 82 TYR A N 1
ATOM 639 C CA . TYR A 1 82 ? -14.456 15.816 -19.303 1.00 73.75 82 TYR A CA 1
ATOM 640 C C . TYR A 1 82 ? -15.010 14.394 -19.443 1.00 73.75 82 TYR A C 1
ATOM 642 O O . TYR A 1 82 ? -14.239 13.457 -19.665 1.00 73.75 82 TYR A O 1
ATOM 650 N N . GLY A 1 83 ? -16.336 14.254 -19.333 1.00 66.31 83 GLY A N 1
ATOM 651 C CA . GLY A 1 83 ? -17.069 13.013 -19.619 1.00 66.31 83 GLY A CA 1
ATOM 652 C C . GLY A 1 83 ? -16.869 11.867 -18.621 1.00 66.31 83 GLY A C 1
ATOM 653 O O . GLY A 1 83 ? -17.190 10.729 -18.944 1.00 66.31 83 GLY A O 1
ATOM 654 N N . ASP A 1 84 ? -16.322 12.138 -17.434 1.00 71.19 84 ASP A N 1
ATOM 655 C CA . ASP A 1 84 ? -16.049 11.128 -16.409 1.00 71.19 84 ASP A CA 1
ATOM 656 C C . ASP A 1 84 ? -16.765 11.482 -15.101 1.00 71.19 84 ASP A C 1
ATOM 658 O O . ASP A 1 84 ? -16.280 12.276 -14.295 1.00 71.19 84 ASP A O 1
ATOM 662 N N . ASP A 1 85 ? -17.924 10.866 -14.874 1.00 72.25 85 ASP A N 1
ATOM 663 C CA . ASP A 1 85 ? -18.685 10.976 -13.621 1.00 72.25 85 ASP A CA 1
ATOM 664 C C . ASP A 1 85 ? -18.468 9.777 -12.688 1.00 72.25 85 ASP A C 1
ATOM 666 O O . ASP A 1 85 ? -19.058 9.706 -11.607 1.00 72.25 85 ASP A O 1
ATOM 670 N N . SER A 1 86 ? -17.561 8.864 -13.058 1.00 76.44 86 SER A N 1
ATOM 671 C CA . SER A 1 86 ? -17.385 7.566 -12.394 1.00 76.44 86 SER A CA 1
ATOM 672 C C . SER A 1 86 ? -16.932 7.666 -10.937 1.00 76.44 86 SER A C 1
ATOM 674 O O . SER A 1 86 ? -17.182 6.745 -10.166 1.00 76.44 86 SER A O 1
ATOM 676 N N . MET A 1 87 ? -16.273 8.772 -10.564 1.00 80.25 87 MET A N 1
ATOM 677 C CA . MET A 1 87 ? -15.693 8.995 -9.231 1.00 80.25 87 MET A CA 1
ATOM 678 C C . MET A 1 87 ? -16.600 9.730 -8.241 1.00 80.25 87 MET A C 1
ATOM 680 O O . MET A 1 87 ? -16.139 10.157 -7.181 1.00 80.25 87 MET A O 1
ATOM 684 N N . SER A 1 88 ? -17.863 9.952 -8.594 1.00 77.44 88 SER A N 1
ATOM 685 C CA . SER A 1 88 ? -18.811 10.634 -7.711 1.00 77.44 88 SER A CA 1
ATOM 686 C C . SER A 1 88 ? -19.031 9.812 -6.436 1.00 77.44 88 SER A C 1
ATOM 688 O O . SER A 1 88 ? -19.197 8.599 -6.497 1.00 77.44 88 SER A O 1
ATOM 690 N N . ASP A 1 89 ? -18.958 10.471 -5.277 1.00 84.31 89 ASP A N 1
ATOM 691 C CA . ASP A 1 89 ? -19.172 9.877 -3.947 1.00 84.31 89 ASP A CA 1
ATOM 692 C C . ASP A 1 89 ? -18.252 8.704 -3.570 1.00 84.31 89 ASP A C 1
ATOM 694 O O . ASP A 1 89 ? -18.583 7.887 -2.708 1.00 84.31 89 ASP A O 1
ATOM 698 N N . TRP A 1 90 ? -17.057 8.647 -4.164 1.00 94.38 90 TRP A N 1
ATOM 699 C CA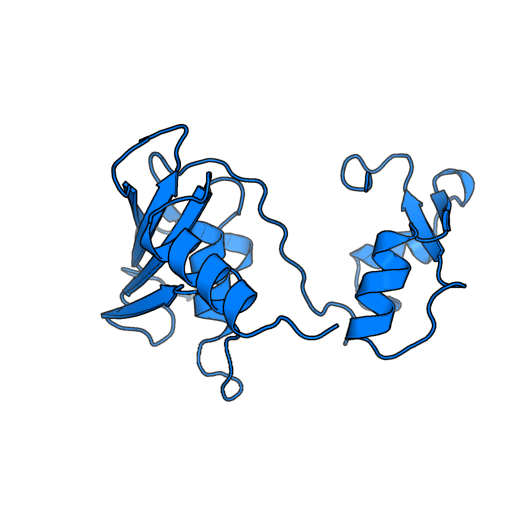 . TRP A 1 90 ? -16.029 7.705 -3.731 1.00 94.38 90 TRP A CA 1
ATOM 700 C C . TRP A 1 90 ? -15.508 8.060 -2.348 1.00 94.38 90 TRP A C 1
ATOM 702 O O . TRP A 1 90 ? -15.119 9.201 -2.070 1.00 94.38 90 TRP A O 1
ATOM 712 N N . GLU A 1 91 ? -15.408 7.045 -1.503 1.00 96.06 91 GLU A N 1
ATOM 713 C CA . GLU A 1 91 ? -14.899 7.171 -0.152 1.00 96.06 91 GLU A CA 1
ATOM 714 C C . GLU A 1 91 ? -13.992 5.988 0.187 1.00 96.06 91 GLU A C 1
ATOM 716 O O . GLU A 1 91 ? -14.288 4.835 -0.107 1.00 96.06 91 GLU A O 1
ATOM 721 N N . ILE A 1 92 ? -12.842 6.284 0.788 1.00 97.56 92 ILE A N 1
ATOM 722 C CA . ILE A 1 92 ? -11.910 5.277 1.286 1.00 97.56 92 ILE A CA 1
ATOM 723 C C . ILE A 1 92 ? -11.691 5.554 2.766 1.00 97.56 92 ILE A C 1
ATOM 725 O O . ILE A 1 92 ? -11.070 6.554 3.136 1.00 97.56 92 ILE A O 1
ATOM 729 N N . GLY A 1 93 ? -12.231 4.680 3.606 1.00 97.81 93 GLY A N 1
ATOM 730 C CA . GLY A 1 93 ? -11.970 4.643 5.037 1.00 97.81 93 GLY A CA 1
ATOM 731 C C . GLY A 1 93 ? -10.667 3.908 5.334 1.00 97.81 93 GLY A C 1
ATOM 732 O O . GLY A 1 93 ? -10.304 2.961 4.641 1.00 97.81 93 GLY A O 1
ATOM 733 N N . PHE A 1 94 ? -9.969 4.341 6.374 1.00 98.00 94 PHE A N 1
ATOM 734 C CA . PHE A 1 94 ? -8.700 3.786 6.821 1.00 98.00 94 PHE A CA 1
ATOM 735 C C . PHE A 1 94 ? -8.708 3.627 8.330 1.00 98.00 94 PHE A C 1
ATOM 737 O O . PHE A 1 94 ? -9.045 4.570 9.043 1.00 98.00 94 PHE A O 1
ATOM 744 N N . GLU A 1 95 ? -8.225 2.484 8.799 1.00 97.56 95 GLU A N 1
ATOM 745 C CA . GLU A 1 95 ? -7.820 2.284 10.185 1.00 97.56 95 GLU A CA 1
ATOM 746 C C . GLU A 1 95 ? -6.305 2.111 10.235 1.00 97.56 95 GLU A C 1
ATOM 748 O O . GLU A 1 95 ? -5.741 1.179 9.651 1.00 97.56 95 GLU A O 1
ATOM 753 N N . LEU A 1 96 ? -5.638 3.035 10.918 1.00 96.81 96 LEU A N 1
ATOM 754 C CA . LEU A 1 96 ? -4.191 3.177 10.917 1.00 96.81 96 LEU A CA 1
ATOM 755 C C . LEU A 1 96 ? -3.617 2.984 12.317 1.00 96.81 96 LEU A C 1
ATOM 757 O O . LEU A 1 96 ? -4.223 3.363 13.317 1.00 96.81 96 LEU A O 1
ATOM 761 N N . ILE A 1 97 ? -2.395 2.475 12.367 1.00 95.81 97 ILE A N 1
ATOM 762 C CA . ILE A 1 97 ? -1.486 2.654 13.496 1.00 95.81 97 ILE A CA 1
ATOM 763 C C . ILE A 1 97 ? -0.538 3.785 13.106 1.00 95.81 97 ILE A C 1
ATOM 765 O O . ILE A 1 97 ? 0.025 3.750 12.009 1.00 95.81 97 ILE A O 1
ATOM 769 N N . ASP A 1 98 ? -0.358 4.765 13.988 1.00 95.25 98 ASP A N 1
ATOM 770 C CA . ASP A 1 98 ? 0.655 5.815 13.862 1.00 95.25 98 ASP A CA 1
ATOM 771 C C . ASP A 1 98 ? 1.079 6.263 15.267 1.00 95.25 98 ASP A C 1
ATOM 773 O O . ASP A 1 98 ? 0.416 7.086 15.897 1.00 95.25 98 ASP A O 1
ATOM 777 N N . LYS A 1 99 ? 2.154 5.665 15.791 1.00 93.94 99 LYS A N 1
ATOM 778 C CA . LYS A 1 99 ? 2.634 5.889 17.165 1.00 93.94 99 LYS A CA 1
ATOM 779 C C . LYS A 1 99 ? 3.030 7.343 17.455 1.00 93.94 99 LYS A C 1
ATOM 781 O O . LYS A 1 99 ? 2.769 7.778 18.579 1.00 93.94 99 LYS A O 1
ATOM 786 N N . PRO A 1 100 ? 3.621 8.102 16.508 1.00 91.88 100 PRO A N 1
ATOM 787 C CA . PRO A 1 100 ? 3.833 9.538 16.679 1.00 91.88 100 PRO A CA 1
ATOM 788 C C . PRO A 1 100 ? 2.552 10.336 16.955 1.00 91.88 100 PRO A C 1
ATOM 790 O O . PRO A 1 100 ? 2.587 11.269 17.752 1.00 91.88 100 PRO A O 1
ATOM 793 N N . ILE A 1 101 ? 1.427 9.975 16.327 1.00 90.75 101 ILE A N 1
ATOM 794 C CA . ILE A 1 101 ? 0.144 10.673 16.520 1.00 90.75 101 ILE A CA 1
ATOM 795 C C . ILE A 1 101 ? -0.641 10.100 17.709 1.00 90.75 101 ILE A C 1
ATOM 797 O O . ILE A 1 101 ? -1.233 10.851 18.485 1.00 90.75 101 ILE A O 1
ATOM 801 N N . SER A 1 102 ? -0.681 8.775 17.860 1.00 90.69 102 SER A N 1
ATOM 802 C CA . SER A 1 102 ? -1.360 8.094 18.963 1.00 90.69 102 SER A CA 1
ATOM 803 C C . SER A 1 102 ? -0.631 6.810 19.350 1.00 90.69 102 SER A C 1
ATOM 805 O O . SER A 1 102 ? -0.516 5.874 18.560 1.00 90.69 102 SER A O 1
ATOM 807 N N . LYS A 1 103 ? -0.154 6.740 20.598 1.00 86.50 103 LYS A N 1
ATOM 808 C CA . LYS A 1 103 ? 0.609 5.584 21.093 1.00 86.50 103 LYS A CA 1
ATOM 809 C C . LYS A 1 103 ? -0.251 4.326 21.241 1.00 86.50 103 LYS A C 1
ATOM 811 O O . LYS A 1 103 ? 0.186 3.247 20.839 1.00 86.50 103 LYS A O 1
ATOM 816 N N . ASP A 1 104 ? -1.472 4.478 21.747 1.00 83.44 104 ASP A N 1
ATOM 817 C CA . ASP A 1 104 ? -2.275 3.340 22.222 1.00 83.44 104 ASP A CA 1
ATOM 818 C C . ASP A 1 104 ? -3.563 3.110 21.426 1.00 83.44 104 ASP A C 1
ATOM 820 O O . ASP A 1 104 ? -4.208 2.075 21.587 1.00 83.44 104 ASP A O 1
ATOM 824 N N . LYS A 1 105 ? -3.955 4.048 20.553 1.00 89.94 105 LYS A N 1
ATOM 825 C CA . LYS A 1 105 ? -5.211 3.966 19.798 1.00 89.94 105 LYS A CA 1
ATOM 826 C C . LYS A 1 105 ? -4.964 3.911 18.299 1.00 89.94 105 LYS A C 1
ATOM 828 O O . LYS A 1 105 ? -4.059 4.555 17.772 1.00 89.94 105 LYS A O 1
ATOM 833 N N . ASN A 1 106 ? -5.833 3.176 17.614 1.00 93.44 106 ASN A N 1
ATOM 834 C CA . ASN A 1 106 ? -5.907 3.232 16.163 1.00 93.44 106 ASN A CA 1
ATOM 835 C C . ASN A 1 106 ? -6.508 4.574 15.742 1.00 93.44 106 ASN A C 1
ATOM 837 O O . ASN A 1 106 ? -7.343 5.162 16.435 1.00 93.44 106 ASN A O 1
ATOM 841 N N . ILE A 1 107 ? -6.077 5.050 14.585 1.00 95.06 107 ILE A N 1
ATOM 842 C CA . ILE A 1 107 ? -6.486 6.323 14.016 1.00 95.06 107 ILE A CA 1
ATOM 843 C C . ILE A 1 107 ? -7.354 6.032 12.807 1.00 95.06 107 ILE A C 1
ATOM 845 O O . ILE A 1 107 ? -6.925 5.344 11.884 1.00 95.06 107 ILE A O 1
ATOM 849 N N . ASN A 1 108 ? -8.550 6.612 12.786 1.00 96.50 108 ASN A N 1
ATOM 850 C CA . ASN A 1 108 ? -9.424 6.529 11.628 1.00 96.50 108 ASN A CA 1
ATOM 851 C C . ASN A 1 108 ? -9.234 7.747 10.723 1.00 96.50 108 ASN A C 1
ATOM 853 O O . ASN A 1 108 ? -9.151 8.890 11.194 1.00 96.50 108 ASN A O 1
ATOM 857 N N . ARG A 1 109 ? -9.145 7.505 9.417 1.00 96.38 109 ARG A N 1
ATOM 858 C CA . ARG A 1 109 ? -9.076 8.542 8.383 1.00 96.38 109 ARG A CA 1
ATOM 859 C C . ARG A 1 109 ? -9.989 8.185 7.233 1.00 96.38 109 ARG A C 1
ATOM 861 O O . ARG A 1 109 ? -10.216 7.014 6.963 1.00 96.38 109 ARG A O 1
ATOM 868 N N . THR A 1 110 ? -10.459 9.205 6.531 1.00 96.88 110 THR A N 1
ATOM 869 C CA . THR A 1 110 ? -11.355 9.016 5.399 1.00 96.88 110 THR A CA 1
ATOM 870 C C . THR A 1 110 ? -10.944 9.937 4.265 1.00 96.88 110 THR A C 1
ATOM 872 O O . THR A 1 110 ? -10.892 11.155 4.435 1.00 96.88 110 THR A O 1
ATOM 875 N N . ALA A 1 111 ? -10.627 9.354 3.113 1.00 95.81 111 ALA A N 1
ATOM 876 C CA . ALA A 1 111 ? -10.408 10.084 1.876 1.00 95.81 111 ALA A CA 1
ATOM 877 C C . ALA A 1 111 ? -11.720 10.106 1.094 1.00 95.81 111 ALA A C 1
ATOM 879 O O . ALA A 1 111 ? -12.273 9.045 0.826 1.00 95.81 111 ALA A O 1
ATOM 880 N N . LYS A 1 112 ? -12.211 11.288 0.716 1.00 94.75 112 LYS A N 1
ATOM 881 C CA . LYS A 1 112 ? -13.454 11.419 -0.063 1.00 94.75 112 LYS A CA 1
ATOM 882 C C . LYS A 1 112 ? -13.204 12.153 -1.365 1.00 94.75 112 LYS A C 1
ATOM 884 O O . LYS A 1 112 ? -12.515 13.176 -1.363 1.00 94.75 112 LYS A O 1
ATOM 889 N N . PHE A 1 113 ? -13.785 11.682 -2.457 1.00 92.12 113 PHE A N 1
ATOM 890 C CA . PHE A 1 113 ? -13.807 12.424 -3.706 1.00 92.12 113 PHE A CA 1
ATOM 891 C C . PHE A 1 113 ? -15.056 13.306 -3.764 1.00 92.12 113 PHE A C 1
ATOM 893 O O . PHE A 1 113 ? -16.175 12.819 -3.872 1.00 92.12 113 PHE A O 1
ATOM 900 N N . LYS A 1 114 ? -14.876 14.627 -3.669 1.00 87.88 114 LYS A N 1
ATOM 901 C CA . LYS A 1 114 ? -15.976 15.601 -3.696 1.00 87.88 114 LYS A CA 1
ATOM 902 C C . LYS A 1 114 ? -15.547 16.857 -4.439 1.00 87.88 114 LYS A C 1
ATOM 904 O O . LYS A 1 114 ? -14.433 17.334 -4.238 1.00 87.88 114 LYS A O 1
ATOM 909 N N . GLN A 1 115 ? -16.436 17.423 -5.262 1.00 84.62 115 GLN A N 1
ATOM 910 C CA . GLN A 1 115 ? -16.156 18.624 -6.070 1.00 84.62 115 GLN A CA 1
ATOM 911 C C . GLN A 1 115 ? -14.895 18.465 -6.940 1.00 84.62 115 GLN A C 1
ATOM 913 O O . GLN A 1 115 ? -13.997 19.305 -6.904 1.00 84.62 115 GLN A O 1
ATOM 918 N N . MET A 1 116 ? -14.805 17.354 -7.680 1.00 83.50 116 MET A N 1
ATOM 919 C CA . MET A 1 116 ? -13.687 17.054 -8.589 1.00 83.50 116 MET A CA 1
ATOM 920 C C . MET A 1 116 ? -12.306 16.947 -7.917 1.00 83.50 116 MET A C 1
ATOM 922 O O . MET A 1 116 ? -11.279 17.042 -8.587 1.00 83.50 116 MET A O 1
ATOM 926 N N . LYS A 1 117 ? -12.252 16.723 -6.598 1.00 87.75 117 LYS A N 1
ATOM 927 C CA . LYS A 1 117 ? -10.993 16.569 -5.862 1.00 87.75 117 LYS A CA 1
ATOM 928 C C . LYS A 1 117 ? -11.089 15.583 -4.710 1.00 87.75 117 LYS A C 1
ATOM 930 O O . LYS A 1 117 ? -12.116 15.444 -4.052 1.00 87.75 117 LYS A O 1
ATOM 935 N N . TRP A 1 118 ? -9.952 14.969 -4.411 1.00 91.69 118 TRP A N 1
ATOM 936 C CA . TRP A 1 118 ? -9.760 14.177 -3.205 1.00 91.69 118 TRP A CA 1
ATOM 937 C C . TRP A 1 118 ? -9.547 15.087 -1.991 1.00 91.69 118 TRP A C 1
ATOM 939 O O . TRP A 1 118 ? -8.602 15.877 -1.950 1.00 91.69 118 TRP A O 1
ATOM 949 N N . ARG A 1 119 ? -10.411 14.952 -0.988 1.00 92.56 119 ARG A N 1
ATOM 950 C CA . ARG A 1 119 ? -10.275 15.535 0.350 1.00 92.56 119 ARG A CA 1
ATOM 951 C C . ARG A 1 119 ? -9.615 14.507 1.264 1.00 92.56 119 ARG A C 1
ATOM 953 O O . ARG A 1 119 ? -10.079 13.370 1.329 1.00 92.56 119 ARG A O 1
ATOM 960 N N . ARG A 1 120 ? -8.514 14.890 1.915 1.00 92.56 120 ARG A N 1
ATOM 961 C CA . ARG A 1 120 ? -7.684 14.023 2.772 1.00 92.56 120 ARG A CA 1
ATOM 962 C C . ARG A 1 120 ? -7.123 14.827 3.941 1.00 92.56 120 ARG A C 1
ATOM 964 O O . ARG A 1 120 ? -5.927 15.109 4.001 1.00 92.56 120 ARG A O 1
ATOM 971 N N . ASP A 1 121 ? -8.006 15.237 4.836 1.00 87.06 121 ASP A N 1
ATOM 972 C CA . ASP A 1 121 ? -7.644 16.126 5.936 1.00 87.06 121 ASP A CA 1
ATOM 973 C C . ASP A 1 121 ? -6.913 15.354 7.046 1.00 87.06 121 ASP A C 1
ATOM 975 O O . ASP A 1 121 ? -7.300 14.245 7.422 1.00 87.06 121 ASP A O 1
ATOM 979 N N . SER A 1 122 ? -5.825 15.933 7.562 1.00 88.81 122 SER A N 1
ATOM 980 C CA . SER A 1 122 ? -5.045 15.396 8.691 1.00 88.81 122 SER A CA 1
ATOM 981 C C . SER A 1 122 ? -4.471 13.982 8.490 1.00 88.81 122 SER A C 1
ATOM 983 O O . SER A 1 122 ? -4.294 13.236 9.460 1.00 88.81 122 SER A O 1
ATOM 985 N N . PHE A 1 123 ? -4.184 13.588 7.245 1.00 94.88 123 PHE A N 1
ATOM 986 C CA . PHE A 1 123 ? -3.527 12.312 6.935 1.00 94.88 123 PHE A CA 1
ATOM 987 C C . PHE A 1 123 ? -2.049 12.328 7.366 1.00 94.88 123 PHE A C 1
ATOM 989 O O . PHE A 1 123 ? -1.365 13.322 7.107 1.00 94.88 123 PHE A O 1
ATOM 996 N N . PRO A 1 124 ? -1.540 11.240 7.975 1.00 94.25 124 PRO A N 1
ATOM 997 C CA . PRO A 1 124 ? -0.142 11.146 8.375 1.00 94.25 124 PRO A CA 1
ATOM 998 C C . PRO A 1 124 ? 0.812 11.146 7.178 1.00 94.25 124 PRO A C 1
ATOM 1000 O O . PRO A 1 124 ? 0.463 10.772 6.050 1.00 94.25 124 PRO A O 1
ATOM 1003 N N . GLU A 1 125 ? 2.056 11.527 7.448 1.00 93.19 125 GLU A N 1
ATOM 1004 C CA . GLU A 1 125 ? 3.160 11.398 6.505 1.00 93.19 125 GLU A CA 1
ATOM 1005 C C . GLU A 1 125 ? 3.891 10.074 6.739 1.00 93.19 125 GLU A C 1
ATOM 1007 O O . GLU A 1 125 ? 4.122 9.653 7.871 1.00 93.19 125 GLU A O 1
ATOM 1012 N N . ARG A 1 126 ? 4.246 9.397 5.648 1.00 92.06 126 ARG A N 1
ATOM 1013 C CA . ARG A 1 126 ? 5.051 8.173 5.654 1.00 92.06 126 ARG A CA 1
ATOM 1014 C C . ARG A 1 126 ? 5.785 8.075 4.330 1.00 92.06 126 ARG A C 1
ATOM 1016 O O . ARG A 1 126 ? 5.229 8.426 3.285 1.00 92.06 126 ARG A O 1
ATOM 1023 N N . ASN A 1 127 ? 7.021 7.591 4.354 1.00 90.50 127 ASN A N 1
ATOM 1024 C CA . ASN A 1 127 ? 7.697 7.225 3.118 1.00 90.50 127 ASN A CA 1
ATOM 1025 C C . ASN A 1 127 ? 7.024 5.974 2.529 1.00 90.50 127 ASN A C 1
ATOM 1027 O O . ASN A 1 127 ? 7.062 4.902 3.136 1.00 90.50 127 ASN A O 1
ATOM 1031 N N . VAL A 1 128 ? 6.372 6.126 1.376 1.00 90.38 128 VAL A N 1
ATOM 1032 C CA . VAL A 1 128 ? 5.686 5.036 0.676 1.00 90.38 128 VAL A CA 1
ATOM 1033 C C . VAL A 1 128 ? 6.439 4.751 -0.611 1.00 90.38 128 VAL A C 1
ATOM 1035 O O . VAL A 1 128 ? 6.422 5.551 -1.547 1.00 90.38 128 VAL A O 1
ATOM 1038 N N . VAL A 1 129 ? 7.069 3.581 -0.662 1.00 89.12 129 VAL A N 1
ATOM 1039 C CA . VAL A 1 129 ? 7.716 3.077 -1.870 1.00 89.12 129 VAL A CA 1
ATOM 1040 C C . VAL A 1 129 ? 6.702 2.246 -2.639 1.00 89.12 129 VAL A C 1
ATOM 1042 O O . VAL A 1 129 ? 6.174 1.260 -2.131 1.00 89.12 129 VAL A O 1
ATOM 1045 N N . TYR A 1 130 ? 6.423 2.656 -3.870 1.00 85.88 130 TYR A N 1
ATOM 1046 C CA . TYR A 1 130 ? 5.542 1.929 -4.771 1.00 85.88 130 TYR A CA 1
ATOM 1047 C C . TYR A 1 130 ? 6.348 1.419 -5.957 1.00 85.88 130 TYR A C 1
ATOM 1049 O O . TYR A 1 130 ? 6.889 2.209 -6.734 1.00 85.88 130 TYR A O 1
ATOM 1057 N N . VAL A 1 131 ? 6.430 0.095 -6.057 1.00 84.38 131 VAL A N 1
ATOM 1058 C CA . VAL A 1 131 ? 7.189 -0.615 -7.083 1.00 84.38 131 VAL A CA 1
ATOM 1059 C C . VAL A 1 131 ? 6.207 -1.187 -8.095 1.00 84.38 131 VAL A C 1
ATOM 1061 O O . VAL A 1 131 ? 5.407 -2.061 -7.774 1.00 84.38 131 VAL A O 1
ATOM 1064 N N . GLU A 1 132 ? 6.268 -0.681 -9.320 1.00 78.75 132 GLU A N 1
ATOM 1065 C CA . GLU A 1 132 ? 5.475 -1.174 -10.444 1.00 78.75 132 GLU A CA 1
ATOM 1066 C C . GLU A 1 132 ? 6.299 -2.082 -11.340 1.00 78.75 132 GLU A C 1
ATOM 1068 O O . GLU A 1 132 ? 7.504 -1.888 -11.522 1.00 78.75 132 GLU A O 1
ATOM 1073 N N . ILE A 1 133 ? 5.615 -3.002 -12.013 1.00 72.44 133 ILE A N 1
ATOM 1074 C CA . ILE A 1 133 ? 6.190 -3.697 -13.157 1.00 72.44 133 ILE A CA 1
ATOM 1075 C C . ILE A 1 133 ? 6.142 -2.734 -14.347 1.00 72.44 133 ILE A C 1
ATOM 1077 O O . ILE A 1 133 ? 5.136 -2.622 -15.036 1.00 72.44 133 ILE A O 1
ATOM 1081 N N . GLN A 1 134 ? 7.231 -1.998 -14.561 1.00 63.53 134 GLN A N 1
ATOM 1082 C CA . GLN A 1 134 ? 7.316 -0.976 -15.615 1.00 63.53 134 GLN A CA 1
ATOM 1083 C C . GLN A 1 134 ? 7.992 -1.466 -16.901 1.00 63.53 134 GLN A C 1
ATOM 1085 O O . GLN A 1 134 ? 8.046 -0.722 -17.872 1.00 63.53 134 GLN A O 1
ATOM 1090 N N . ARG A 1 135 ? 8.560 -2.678 -16.901 1.00 56.31 135 ARG A N 1
ATOM 1091 C CA . ARG A 1 135 ? 9.403 -3.204 -17.992 1.00 56.31 135 ARG A CA 1
ATOM 1092 C C . ARG A 1 135 ? 8.718 -4.251 -18.873 1.00 56.31 135 ARG A C 1
ATOM 1094 O O . ARG A 1 135 ? 9.398 -5.018 -19.540 1.00 56.31 135 ARG A O 1
ATOM 1101 N N . THR A 1 136 ? 7.390 -4.296 -18.892 1.00 58.66 136 THR A N 1
ATOM 1102 C CA . THR A 1 136 ? 6.675 -5.049 -19.938 1.00 58.66 136 THR A CA 1
ATOM 1103 C C . THR A 1 136 ? 6.727 -4.338 -21.288 1.00 58.66 136 THR A C 1
ATOM 1105 O O . THR A 1 136 ? 6.535 -4.975 -22.315 1.00 58.66 136 THR A O 1
ATOM 1108 N N . VAL A 1 137 ? 7.013 -3.033 -21.281 1.00 61.03 137 VAL A N 1
ATOM 1109 C CA . VAL A 1 137 ? 7.148 -2.194 -22.471 1.00 61.03 137 VAL A CA 1
ATOM 1110 C C . VAL A 1 137 ? 8.639 -1.925 -22.731 1.00 61.03 137 VAL A C 1
ATOM 1112 O O . VAL A 1 137 ? 9.369 -1.642 -21.768 1.00 61.03 137 VAL A O 1
ATOM 1115 N N . PRO A 1 138 ? 9.122 -2.014 -23.987 1.00 67.00 138 PRO A N 1
ATOM 1116 C CA . PRO A 1 138 ? 10.505 -1.704 -24.334 1.00 67.00 138 PRO A CA 1
ATOM 1117 C C . PRO A 1 138 ? 10.940 -0.322 -23.839 1.00 67.00 138 PRO A C 1
ATOM 1119 O O . PRO A 1 138 ? 10.169 0.637 -23.841 1.00 67.00 138 PRO A O 1
ATOM 1122 N N . ALA A 1 139 ? 12.212 -0.197 -23.447 1.00 67.94 139 ALA A N 1
ATOM 1123 C CA . ALA A 1 139 ? 12.741 1.051 -22.895 1.00 67.94 139 ALA A CA 1
ATOM 1124 C C . ALA A 1 139 ? 12.571 2.253 -23.845 1.00 67.94 139 ALA A C 1
ATOM 1126 O O . ALA A 1 139 ? 12.356 3.360 -23.365 1.00 67.94 139 ALA A O 1
ATOM 1127 N N . GLY A 1 140 ? 12.615 2.032 -25.165 1.00 66.75 140 GLY A N 1
ATOM 1128 C CA . GLY A 1 140 ? 12.459 3.084 -26.175 1.00 66.75 140 GLY A CA 1
ATOM 1129 C C . GLY A 1 140 ? 11.064 3.715 -26.256 1.00 66.75 140 GLY A C 1
ATOM 1130 O O . GLY A 1 140 ? 10.942 4.842 -26.718 1.00 66.75 140 GLY A O 1
ATOM 1131 N N . GLU A 1 141 ? 10.018 3.039 -25.776 1.00 68.81 141 GLU A N 1
ATOM 1132 C CA . GLU A 1 141 ? 8.642 3.570 -25.796 1.00 68.81 141 GLU A CA 1
ATOM 1133 C C . GLU A 1 141 ? 8.303 4.379 -24.535 1.00 68.81 141 GLU A C 1
ATOM 1135 O O . GLU A 1 141 ? 7.276 5.051 -24.448 1.00 68.81 141 GLU A O 1
ATOM 1140 N N . LEU A 1 142 ? 9.169 4.327 -23.524 1.00 71.69 142 LEU A N 1
ATOM 1141 C CA . LEU A 1 142 ? 8.954 4.974 -22.240 1.00 71.69 142 LEU A CA 1
ATOM 1142 C C . LEU A 1 142 ? 9.763 6.269 -22.178 1.00 71.69 142 LEU A C 1
ATOM 1144 O O . LEU A 1 142 ? 10.971 6.248 -21.958 1.00 71.69 142 LEU A O 1
ATOM 1148 N N . THR A 1 143 ? 9.081 7.415 -22.238 1.00 74.56 143 THR A N 1
ATOM 1149 C CA . THR A 1 143 ? 9.696 8.758 -22.291 1.00 74.56 143 THR A CA 1
ATOM 1150 C C . THR A 1 143 ? 10.721 9.012 -21.178 1.00 74.56 143 THR A C 1
ATOM 1152 O O . THR A 1 143 ? 11.724 9.689 -21.381 1.00 74.56 143 THR A O 1
ATOM 1155 N N . LYS A 1 144 ? 10.518 8.421 -19.992 1.00 71.44 144 LYS A N 1
ATOM 1156 C CA . LYS A 1 144 ? 11.450 8.511 -18.851 1.00 71.44 144 LYS A CA 1
ATOM 1157 C C . LYS A 1 144 ? 12.814 7.854 -19.099 1.00 71.44 144 LYS A C 1
ATOM 1159 O O . LYS A 1 144 ? 13.770 8.181 -18.396 1.00 71.44 144 LYS A O 1
ATOM 1164 N N . PHE A 1 145 ? 12.896 6.907 -20.035 1.00 73.69 145 PHE A N 1
ATOM 1165 C CA . PHE A 1 145 ? 14.131 6.229 -20.421 1.00 73.69 145 PHE A CA 1
ATOM 1166 C C . PHE A 1 145 ? 14.819 6.897 -21.618 1.00 73.69 145 PHE A C 1
ATOM 1168 O O . PHE A 1 145 ? 15.987 6.603 -21.855 1.00 73.69 145 PHE A O 1
ATOM 1175 N N . ASN A 1 146 ? 14.185 7.875 -22.281 1.00 73.44 146 ASN A N 1
ATOM 1176 C CA . ASN A 1 146 ? 14.814 8.646 -23.363 1.00 73.44 146 ASN A CA 1
ATOM 1177 C C . ASN A 1 146 ? 16.112 9.336 -22.917 1.00 73.44 146 ASN A C 1
ATOM 1179 O O . ASN A 1 146 ? 17.051 9.443 -23.699 1.00 73.44 146 ASN A O 1
ATOM 1183 N N . LYS A 1 147 ? 16.220 9.711 -21.634 1.00 69.62 147 LYS A N 1
ATOM 1184 C CA . LYS A 1 147 ? 17.454 10.271 -21.049 1.00 69.62 147 LYS A CA 1
ATOM 1185 C C . LYS A 1 147 ? 18.665 9.330 -21.109 1.00 69.62 147 LYS A C 1
ATOM 1187 O O . LYS A 1 147 ? 19.790 9.790 -20.967 1.00 69.62 147 LYS A O 1
ATOM 1192 N N . PHE A 1 148 ? 18.437 8.027 -21.282 1.00 69.31 148 PHE A N 1
ATOM 1193 C CA . PHE A 1 148 ? 19.489 7.027 -21.469 1.00 69.31 148 PHE A CA 1
ATOM 1194 C C . PHE A 1 148 ? 19.744 6.701 -22.950 1.00 69.31 148 PHE A C 1
ATOM 1196 O O . PHE A 1 148 ? 20.713 6.011 -23.243 1.00 69.31 148 PHE A O 1
ATOM 1203 N N . LEU A 1 149 ? 18.897 7.178 -23.873 1.00 69.69 149 LEU A N 1
ATOM 1204 C CA . LEU A 1 149 ? 19.101 7.052 -25.323 1.00 69.69 149 LEU A CA 1
ATOM 1205 C C . LEU A 1 149 ? 20.000 8.172 -25.863 1.00 69.69 149 LEU A C 1
ATOM 1207 O O . LEU A 1 149 ? 20.775 7.955 -26.787 1.00 69.69 149 LEU A O 1
ATOM 1211 N N . SER A 1 150 ? 19.905 9.363 -25.269 1.00 64.44 150 SER A N 1
ATOM 1212 C CA . SER A 1 150 ? 20.699 10.539 -25.625 1.00 64.44 150 SER A CA 1
ATOM 1213 C C . SER A 1 150 ? 20.988 11.360 -24.366 1.00 64.44 150 SER A C 1
ATOM 1215 O O . SER A 1 150 ? 20.073 11.957 -23.794 1.00 64.44 150 SER A O 1
ATOM 1217 N N . GLY A 1 151 ? 22.241 11.374 -23.911 1.00 67.25 151 GLY A N 1
ATOM 1218 C CA . GLY A 1 151 ? 22.655 12.096 -22.708 1.00 67.25 151 GLY A CA 1
ATOM 1219 C C . GLY A 1 151 ? 24.169 12.086 -22.506 1.00 67.25 151 GLY A C 1
ATOM 1220 O O . GLY A 1 151 ? 24.880 11.274 -23.094 1.00 67.25 151 GLY A O 1
ATOM 1221 N N . ASP A 1 152 ? 24.657 12.996 -21.665 1.00 75.94 152 ASP A N 1
ATOM 1222 C CA . ASP A 1 152 ? 26.068 13.056 -21.291 1.00 75.94 152 ASP A CA 1
ATOM 1223 C C . ASP A 1 152 ? 26.378 12.003 -20.217 1.00 75.94 152 ASP A C 1
ATOM 1225 O O . ASP A 1 152 ? 25.899 12.080 -19.081 1.00 75.94 152 ASP A O 1
ATOM 1229 N N . SER A 1 153 ? 27.197 11.015 -20.586 1.00 75.88 153 SER A N 1
ATOM 1230 C CA . SER A 1 153 ? 27.640 9.928 -19.706 1.00 75.88 153 SER A CA 1
ATOM 1231 C C . SER A 1 153 ? 28.268 10.410 -18.393 1.00 75.88 153 SER A C 1
ATOM 1233 O O . SER A 1 153 ? 28.166 9.717 -17.381 1.00 75.88 153 SER A O 1
ATOM 1235 N N . ILE A 1 154 ? 28.843 11.618 -18.366 1.00 83.06 154 ILE A N 1
ATOM 1236 C CA . ILE A 1 154 ? 29.500 12.202 -17.187 1.00 83.06 154 ILE A CA 1
ATOM 1237 C C . ILE A 1 154 ? 28.502 12.409 -16.035 1.00 83.06 154 ILE A C 1
ATOM 1239 O O . ILE A 1 154 ? 28.867 12.314 -14.854 1.00 83.06 154 ILE A O 1
ATOM 1243 N N . GLN A 1 155 ? 27.226 12.631 -16.362 1.00 83.12 155 GLN A N 1
ATOM 1244 C CA . GLN A 1 155 ? 26.149 12.848 -15.392 1.00 83.12 155 GLN A CA 1
ATOM 1245 C C . GLN A 1 155 ? 25.696 11.566 -14.689 1.00 83.12 155 GLN A C 1
ATOM 1247 O O . GLN A 1 155 ? 24.928 11.626 -13.725 1.00 83.12 155 GLN A O 1
ATOM 1252 N N . PHE A 1 156 ? 26.163 10.407 -15.146 1.00 84.62 156 PHE A N 1
ATOM 1253 C CA . PHE A 1 156 ? 25.769 9.119 -14.609 1.00 84.62 156 PHE A CA 1
ATOM 1254 C C . PHE A 1 156 ? 26.938 8.429 -13.906 1.00 84.62 156 PHE A C 1
ATOM 1256 O O . PHE A 1 156 ? 28.114 8.663 -14.185 1.00 84.62 156 PHE A O 1
ATOM 1263 N N . GLU A 1 157 ? 26.605 7.593 -12.933 1.00 88.19 157 GLU A N 1
ATOM 1264 C CA . GLU A 1 157 ? 27.535 6.727 -12.223 1.00 88.19 157 GLU A CA 1
ATOM 1265 C C . GLU A 1 157 ? 27.011 5.296 -12.283 1.00 88.19 157 GLU A C 1
ATOM 1267 O O . GLU A 1 157 ? 25.813 5.055 -12.118 1.00 88.19 157 GLU A O 1
ATOM 1272 N N . VAL A 1 158 ? 27.909 4.342 -12.514 1.00 89.56 158 VAL A N 1
ATOM 1273 C CA . VAL A 1 158 ? 27.580 2.919 -12.507 1.00 89.56 158 VAL A CA 1
ATOM 1274 C C . VAL A 1 158 ? 28.113 2.309 -11.219 1.00 89.56 158 VAL A C 1
ATOM 1276 O O . VAL A 1 158 ? 29.316 2.344 -10.973 1.00 89.56 158 VAL A O 1
ATOM 1279 N N . LYS A 1 159 ? 27.225 1.734 -10.407 1.00 91.56 159 LYS A N 1
ATOM 1280 C CA . LYS A 1 159 ? 27.579 1.042 -9.162 1.00 91.56 159 LYS A CA 1
ATOM 1281 C C . LYS A 1 159 ? 27.186 -0.423 -9.220 1.00 91.56 159 LYS A C 1
ATOM 1283 O O . LYS A 1 159 ? 26.179 -0.782 -9.832 1.00 91.56 159 LYS A O 1
ATOM 1288 N N . ASN A 1 160 ? 27.957 -1.255 -8.531 1.00 93.25 160 ASN A N 1
ATOM 1289 C CA . ASN A 1 160 ? 27.534 -2.616 -8.229 1.00 93.25 160 ASN A CA 1
ATOM 1290 C C . ASN A 1 160 ? 26.345 -2.582 -7.260 1.00 93.25 160 ASN A C 1
ATOM 1292 O O . ASN A 1 160 ? 26.193 -1.640 -6.475 1.00 93.25 160 ASN A O 1
ATOM 1296 N N . LEU A 1 161 ? 25.500 -3.608 -7.323 1.00 91.94 161 LEU A N 1
ATOM 1297 C CA . LEU A 1 161 ? 24.437 -3.786 -6.340 1.00 91.94 161 LEU A CA 1
ATOM 1298 C C . LEU A 1 161 ? 25.042 -4.043 -4.954 1.00 91.94 161 LEU A C 1
ATOM 1300 O O . LEU A 1 161 ? 26.093 -4.672 -4.830 1.00 91.94 161 LEU A O 1
ATOM 1304 N N . ASN A 1 162 ? 24.382 -3.555 -3.902 1.00 92.12 162 ASN A N 1
ATOM 1305 C CA . ASN A 1 162 ? 24.836 -3.836 -2.542 1.00 92.12 162 ASN A CA 1
ATOM 1306 C C . ASN A 1 162 ? 24.608 -5.326 -2.181 1.00 92.12 162 ASN A C 1
ATOM 1308 O O . ASN A 1 162 ? 23.734 -5.974 -2.772 1.00 92.12 162 ASN A O 1
ATOM 1312 N N . PRO A 1 163 ? 25.366 -5.879 -1.212 1.00 93.00 163 PRO A N 1
ATOM 1313 C CA . PRO A 1 163 ? 25.297 -7.302 -0.873 1.00 93.00 163 PRO A CA 1
ATOM 1314 C C . PRO A 1 163 ? 23.898 -7.784 -0.466 1.00 93.00 163 PRO A C 1
ATOM 1316 O O . PRO A 1 163 ? 23.499 -8.888 -0.833 1.00 93.00 163 PRO A O 1
ATOM 1319 N N . ASP A 1 164 ? 23.129 -6.951 0.239 1.00 91.75 164 ASP A N 1
ATOM 1320 C CA . ASP A 1 164 ? 21.761 -7.280 0.648 1.00 91.75 164 ASP A CA 1
ATOM 1321 C C . ASP A 1 164 ? 20.817 -7.395 -0.552 1.00 91.75 164 ASP A C 1
ATOM 1323 O O . ASP A 1 164 ? 20.038 -8.343 -0.644 1.00 91.75 164 ASP A O 1
ATOM 1327 N N . THR A 1 165 ? 20.917 -6.474 -1.511 1.00 90.75 165 THR A N 1
ATOM 1328 C CA . THR A 1 165 ? 20.125 -6.505 -2.747 1.00 90.75 165 THR A CA 1
ATOM 1329 C C . THR A 1 165 ? 20.424 -7.774 -3.525 1.00 90.75 165 THR A C 1
ATOM 1331 O O . THR A 1 165 ? 19.492 -8.468 -3.917 1.00 90.75 165 THR A O 1
ATOM 1334 N N . ILE A 1 166 ? 21.705 -8.122 -3.690 1.00 92.94 166 ILE A N 1
ATOM 1335 C CA . ILE A 1 166 ? 22.114 -9.371 -4.346 1.00 92.94 166 ILE A CA 1
ATOM 1336 C C . ILE A 1 166 ? 21.495 -10.562 -3.610 1.00 92.94 166 ILE A C 1
ATOM 1338 O O . ILE A 1 166 ? 20.764 -11.346 -4.207 1.00 92.94 166 ILE A O 1
ATOM 1342 N N . LYS A 1 167 ? 21.693 -10.659 -2.292 1.00 91.44 167 LYS A N 1
ATOM 1343 C CA . LYS A 1 167 ? 21.182 -11.763 -1.470 1.00 91.44 167 LYS A CA 1
ATOM 1344 C C . LYS A 1 167 ? 19.665 -11.941 -1.586 1.00 91.44 167 LYS A C 1
ATOM 1346 O O . LYS A 1 167 ? 19.193 -13.057 -1.812 1.00 91.44 167 LYS A O 1
ATOM 1351 N N . TYR A 1 168 ? 18.893 -10.871 -1.403 1.00 90.31 168 TYR A N 1
ATOM 1352 C CA . TYR A 1 168 ? 17.433 -10.958 -1.377 1.00 90.31 168 TYR A CA 1
ATOM 1353 C C . TYR A 1 168 ? 16.835 -11.091 -2.778 1.00 90.31 168 TYR A C 1
ATOM 1355 O O . TYR A 1 168 ? 15.932 -11.903 -2.972 1.00 90.31 168 TYR A O 1
ATOM 1363 N N . CYS A 1 169 ? 17.342 -10.359 -3.773 1.00 89.56 169 CYS A N 1
ATOM 1364 C CA . CYS A 1 169 ? 16.827 -10.459 -5.136 1.00 89.56 169 CYS A CA 1
ATOM 1365 C C . CYS A 1 169 ? 17.213 -11.781 -5.805 1.00 89.56 169 CYS A C 1
ATOM 1367 O O . CYS A 1 169 ? 16.354 -12.344 -6.474 1.00 89.56 169 CYS A O 1
ATOM 1369 N N . THR A 1 170 ? 18.415 -12.329 -5.583 1.00 91.00 170 THR A N 1
ATOM 1370 C CA . THR A 1 170 ? 18.771 -13.678 -6.069 1.00 91.00 170 THR A CA 1
ATOM 1371 C C . THR A 1 170 ? 17.793 -14.722 -5.532 1.00 91.00 170 THR A C 1
ATOM 1373 O O . THR A 1 170 ? 17.340 -15.579 -6.283 1.00 91.00 170 THR A O 1
ATOM 1376 N N . ALA A 1 171 ? 17.389 -14.613 -4.260 1.00 86.88 171 ALA A N 1
ATOM 1377 C CA . ALA A 1 171 ? 16.421 -15.530 -3.656 1.00 86.88 171 ALA A CA 1
ATOM 1378 C C . ALA A 1 171 ? 14.989 -15.387 -4.209 1.00 86.88 171 ALA A C 1
ATOM 1380 O O . ALA A 1 171 ? 14.234 -16.354 -4.175 1.00 86.88 171 ALA A O 1
ATOM 1381 N N . VAL A 1 172 ? 14.598 -14.194 -4.671 1.00 85.75 172 VAL A N 1
ATOM 1382 C CA . VAL A 1 172 ? 13.257 -13.928 -5.229 1.00 85.75 172 VAL A CA 1
ATOM 1383 C C . VAL A 1 172 ? 13.189 -14.247 -6.721 1.00 85.75 172 VAL A C 1
ATOM 1385 O O . VAL A 1 172 ? 12.196 -14.795 -7.185 1.00 85.75 172 VAL A O 1
ATOM 1388 N N . LEU A 1 173 ? 14.224 -13.870 -7.472 1.00 86.62 173 LEU A N 1
ATOM 1389 C CA . LEU A 1 173 ? 14.294 -14.026 -8.925 1.00 86.62 173 LEU A CA 1
ATOM 1390 C C . LEU A 1 173 ? 14.792 -15.406 -9.351 1.00 86.62 173 LEU A C 1
ATOM 1392 O O . LEU A 1 173 ? 14.706 -15.720 -10.534 1.00 86.62 173 LEU A O 1
ATOM 1396 N N . ASP A 1 174 ? 15.357 -16.172 -8.414 1.00 88.88 174 ASP A N 1
ATOM 1397 C CA . ASP A 1 174 ? 16.051 -17.435 -8.674 1.00 88.88 174 ASP A CA 1
ATOM 1398 C C . ASP A 1 174 ? 17.112 -17.291 -9.782 1.00 88.88 174 ASP A C 1
ATOM 1400 O O . ASP A 1 174 ? 17.248 -18.102 -10.697 1.00 88.88 174 ASP A O 1
ATOM 1404 N N . LYS A 1 175 ? 17.846 -16.171 -9.739 1.00 91.06 175 LYS A N 1
ATOM 1405 C CA . LYS A 1 175 ? 18.838 -15.795 -10.748 1.00 91.06 175 LYS A CA 1
ATOM 1406 C C . LYS A 1 175 ? 20.057 -15.160 -10.095 1.00 91.06 175 LYS A C 1
ATOM 1408 O O . LYS A 1 175 ? 19.918 -14.280 -9.253 1.00 91.06 175 LYS A O 1
ATOM 1413 N N . LYS A 1 176 ? 21.242 -15.558 -10.558 1.00 91.81 176 LYS A N 1
ATOM 1414 C CA . LYS A 1 176 ? 22.520 -14.903 -10.253 1.00 91.81 176 LYS A CA 1
ATOM 1415 C C . LYS A 1 176 ? 22.547 -13.490 -10.838 1.00 91.81 176 LYS A C 1
ATOM 1417 O O . LYS A 1 176 ? 22.424 -13.321 -12.055 1.00 91.81 176 LYS A O 1
ATOM 1422 N N . ILE A 1 177 ? 22.634 -12.486 -9.969 1.00 93.31 177 ILE A N 1
ATOM 1423 C CA . ILE A 1 177 ? 22.623 -11.061 -10.333 1.00 93.31 177 ILE A CA 1
ATOM 1424 C C . ILE A 1 177 ? 23.850 -10.306 -9.809 1.00 93.31 177 ILE A C 1
ATOM 1426 O O . ILE A 1 177 ? 23.837 -9.082 -9.735 1.00 93.31 177 ILE A O 1
ATOM 1430 N N . GLU A 1 178 ? 24.907 -11.017 -9.430 1.00 93.31 178 GLU A N 1
ATOM 1431 C CA . GLU A 1 178 ? 26.134 -10.444 -8.868 1.00 93.31 178 GLU A CA 1
ATOM 1432 C C . GLU A 1 178 ? 26.786 -9.442 -9.834 1.00 93.31 178 GLU A C 1
ATOM 1434 O O . GLU A 1 178 ? 27.292 -8.406 -9.407 1.00 93.31 178 GLU A O 1
ATOM 1439 N N . ASP A 1 179 ? 26.686 -9.707 -11.139 1.00 93.50 179 ASP A N 1
ATOM 1440 C CA . ASP A 1 179 ? 27.236 -8.856 -12.200 1.00 93.50 179 ASP A CA 1
ATOM 1441 C C . ASP A 1 179 ? 26.290 -7.722 -12.633 1.00 93.50 179 ASP A C 1
ATOM 1443 O O . ASP A 1 179 ? 26.623 -6.917 -13.511 1.00 93.50 179 ASP A O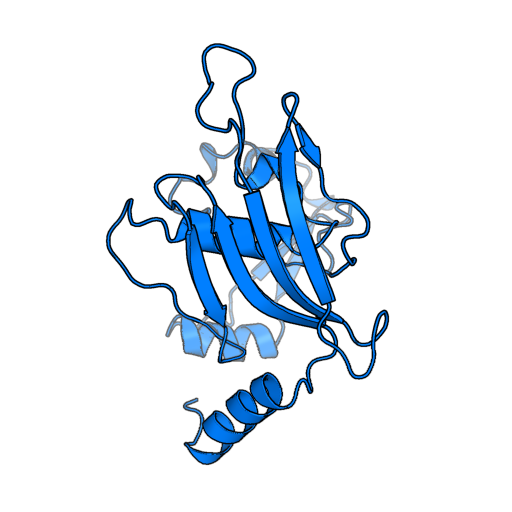 1
ATOM 1447 N N . TYR A 1 180 ? 25.085 -7.648 -12.056 1.00 92.56 180 TYR A N 1
ATOM 1448 C CA . TYR A 1 180 ? 24.140 -6.585 -12.382 1.00 92.56 180 TYR A CA 1
ATOM 1449 C C . TYR A 1 180 ? 24.631 -5.259 -11.802 1.00 92.56 180 TYR A C 1
ATOM 1451 O O . TYR A 1 180 ? 25.199 -5.184 -10.713 1.00 92.56 180 TYR A O 1
ATOM 1459 N N . LYS A 1 181 ? 24.360 -4.179 -12.536 1.00 90.38 181 LYS A N 1
ATOM 1460 C CA . LYS A 1 181 ? 24.791 -2.831 -12.170 1.00 90.38 181 LYS A CA 1
ATOM 1461 C C . LYS A 1 181 ? 23.602 -1.891 -12.080 1.00 90.38 181 LYS A C 1
ATOM 1463 O O . LYS A 1 181 ? 22.641 -2.003 -12.843 1.00 90.38 181 LYS A O 1
ATOM 1468 N N . CYS A 1 182 ? 23.687 -0.941 -11.162 1.00 87.19 182 CYS A N 1
ATOM 1469 C CA . CYS A 1 182 ? 22.779 0.188 -11.104 1.00 87.19 182 CYS A CA 1
ATOM 1470 C C . CYS A 1 182 ? 23.412 1.395 -11.796 1.00 87.19 182 CYS A C 1
ATOM 1472 O O . CYS A 1 182 ? 24.572 1.716 -11.546 1.00 87.19 182 CYS A O 1
ATOM 1474 N N . VAL A 1 183 ? 22.634 2.070 -12.642 1.00 84.69 183 VAL A N 1
ATOM 1475 C CA . VAL A 1 183 ? 23.002 3.356 -13.241 1.00 84.69 183 VAL A CA 1
ATOM 1476 C C . VAL A 1 183 ? 22.257 4.456 -12.495 1.00 84.69 183 VAL A C 1
ATOM 1478 O O . VAL A 1 183 ? 21.025 4.489 -12.495 1.00 84.69 183 VAL A O 1
ATOM 1481 N N . ILE A 1 184 ? 23.009 5.350 -11.864 1.00 83.06 184 ILE A N 1
ATOM 1482 C CA . ILE A 1 184 ? 22.510 6.431 -11.013 1.00 83.06 184 ILE A CA 1
ATOM 1483 C C . ILE A 1 184 ? 22.788 7.755 -11.719 1.00 83.06 184 ILE A C 1
ATOM 1485 O O . ILE A 1 184 ? 23.893 7.979 -12.204 1.00 83.06 184 ILE A O 1
ATOM 1489 N N . ASN A 1 185 ? 21.796 8.641 -11.789 1.00 81.50 185 ASN A N 1
ATOM 1490 C CA . ASN A 1 185 ? 22.012 10.006 -12.264 1.00 81.50 185 ASN A CA 1
ATOM 1491 C C . ASN A 1 185 ? 22.466 10.872 -11.082 1.00 81.50 185 ASN A C 1
ATOM 1493 O O . ASN A 1 185 ? 21.703 11.059 -10.140 1.00 81.50 185 ASN A O 1
ATOM 1497 N N . LYS A 1 186 ? 23.683 11.421 -11.137 1.00 79.94 186 LYS A N 1
ATOM 1498 C CA . LYS A 1 186 ? 24.293 12.188 -10.034 1.00 79.94 186 LYS A CA 1
ATOM 1499 C C . LYS A 1 186 ? 23.479 13.423 -9.629 1.00 79.94 186 LYS A C 1
ATOM 1501 O O . LYS A 1 186 ? 23.566 13.865 -8.487 1.00 79.94 186 LYS A O 1
ATOM 1506 N N . ASN A 1 187 ? 22.684 13.952 -10.556 1.00 76.12 187 ASN A N 1
ATOM 1507 C CA . ASN A 1 187 ? 21.883 15.158 -10.383 1.00 76.12 187 ASN A CA 1
ATOM 1508 C C . ASN A 1 187 ? 20.422 14.858 -10.016 1.00 76.12 187 ASN A C 1
ATOM 1510 O O . ASN A 1 187 ? 19.654 15.790 -9.794 1.00 76.12 187 ASN A O 1
ATOM 1514 N N . ASP A 1 188 ? 20.015 13.586 -9.963 1.00 69.25 188 ASP A N 1
ATOM 1515 C CA . ASP A 1 188 ? 18.658 13.202 -9.582 1.00 69.25 188 ASP A CA 1
ATOM 1516 C C . ASP A 1 188 ? 18.577 13.031 -8.053 1.00 69.25 188 ASP A C 1
ATOM 1518 O O . ASP A 1 188 ? 19.094 12.044 -7.517 1.00 69.25 188 ASP A O 1
ATOM 1522 N N . PRO A 1 189 ? 17.919 13.945 -7.317 1.00 57.69 189 PRO A N 1
ATOM 1523 C CA . PRO A 1 189 ? 17.823 13.868 -5.860 1.00 57.69 189 PRO A CA 1
ATOM 1524 C C . PRO A 1 189 ? 17.045 12.634 -5.373 1.00 57.69 189 PRO A C 1
ATOM 1526 O O . PRO A 1 189 ? 17.155 12.280 -4.201 1.00 57.69 189 PRO A O 1
ATOM 1529 N N . THR A 1 190 ? 16.293 11.954 -6.249 1.00 59.25 190 THR A N 1
ATOM 1530 C CA . THR A 1 190 ? 15.552 10.721 -5.925 1.00 59.25 190 THR A CA 1
ATOM 1531 C C . THR A 1 190 ? 16.368 9.441 -6.122 1.00 59.25 190 THR A C 1
ATOM 1533 O O . THR A 1 190 ? 15.907 8.357 -5.777 1.00 59.25 190 THR A O 1
ATOM 1536 N N . SER A 1 191 ? 17.584 9.555 -6.661 1.00 54.16 191 SER A N 1
ATOM 1537 C CA . SER A 1 191 ? 18.433 8.420 -7.047 1.00 54.16 191 SER A CA 1
ATOM 1538 C C . SER A 1 191 ? 19.378 7.915 -5.947 1.00 54.16 191 SER A C 1
ATOM 1540 O O . SER A 1 191 ? 20.148 6.979 -6.169 1.00 54.16 191 SER A O 1
ATOM 1542 N N . ARG A 1 192 ? 19.310 8.497 -4.744 1.00 43.06 192 ARG A N 1
ATOM 1543 C CA . ARG A 1 192 ? 20.026 7.991 -3.569 1.00 43.06 192 ARG A CA 1
ATOM 1544 C C . ARG A 1 192 ? 19.332 6.721 -3.067 1.00 43.06 192 ARG A C 1
ATOM 1546 O O . ARG A 1 192 ? 18.239 6.803 -2.514 1.00 43.06 192 ARG A O 1
ATOM 1553 N N . MET A 1 193 ? 19.963 5.572 -3.320 1.00 42.28 193 MET A N 1
ATOM 1554 C CA . MET A 1 193 ? 19.703 4.330 -2.581 1.00 42.28 193 MET A CA 1
ATOM 1555 C C . MET A 1 193 ? 20.080 4.487 -1.114 1.00 42.28 193 MET A C 1
ATOM 1557 O O . MET A 1 193 ? 21.127 5.125 -0.857 1.00 42.28 193 MET A O 1
#